Protein AF-A0A397T7M8-F1 (afdb_monomer_lite)

pLDDT: mean 72.47, std 16.18, range [34.0, 96.62]

Radius of gyration: 23.16 Å; chains: 1; bounding box: 57×61×66 Å

Organism: NCBI:txid658196

InterPro domains:
  IPR013126 Heat shock protein 70 family [PF00012] (7-164)
  IPR013126 Heat shock protein 70 family [PF00012] (165-233)
  IPR013126 Heat shock protein 70 family [PF00012] (234-315)
  IPR013126 Heat shock protein 70 family [PTHR19375] (7-165)
  IPR018181 Heat shock protein 70, conserved site [PS00297] (10-17)
  IPR029047 Heat shock protein 70kD, peptide-binding domain superfamily [G3DSA:2.60.34.10] (264-316)
  IPR029047 Heat shock pro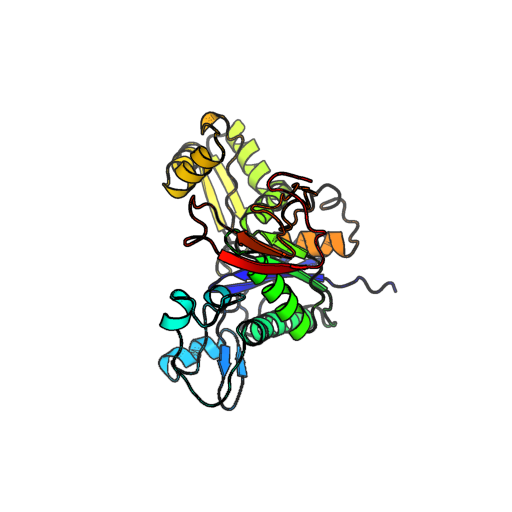tein 70kD, peptide-binding domain superfamily [SSF100920] (251-315)
  IPR043129 ATPase, nucleotide binding domain [SSF53067] (6-165)
  IPR043129 ATPase, nucleotide binding domain [SSF53067] (159-245)

Sequence (316 aa):
MIELNNAVGIDLGTTYSYVGIWQNDRVVIIVNDQGYRTTPEHTFTDKEILIGDAAKNQVAINPYNTVFEVHRFIGRSFNDQDVQSGMKGEEKDFTPEEILSMILTKMKETAEDFLGTPVKNAVITAPAYLNNSQYQAIKDAGLISGLNVLRIIIGSTAAVIAHGTQCERAEHTLSTSSQAFIEIDSLIEGIDFYTSLTRTKFEELSTIEPVEKVLQDAKVDKNQVDGIILVGAAAYDAAVQAAILSGDTSEKIQNILLLDVAALSLEKSEIVVIDFDGQSSVLIQVYEGENTQTSDDNLLGKFELTGISSAPEGVM

Structure (mmCIF, N/CA/C/O backbone):
data_AF-A0A397T7M8-F1
#
_entry.id   AF-A0A397T7M8-F1
#
loop_
_atom_site.group_PDB
_atom_site.id
_atom_site.type_symbol
_atom_site.label_atom_id
_atom_site.label_alt_id
_atom_site.label_comp_id
_atom_site.label_asym_id
_atom_site.label_entity_id
_atom_site.label_seq_id
_atom_site.pdbx_PDB_ins_code
_atom_site.Cartn_x
_atom_site.Cartn_y
_atom_site.Cartn_z
_atom_site.occupancy
_atom_site.B_iso_or_equiv
_atom_site.auth_seq_id
_atom_site.auth_comp_id
_atom_site.auth_asym_id
_atom_site.auth_atom_id
_atom_site.pdbx_PDB_model_num
ATOM 1 N N . MET A 1 1 ? -29.943 3.600 -5.563 1.00 34.00 1 MET A N 1
ATOM 2 C CA . MET A 1 1 ? -28.783 3.712 -4.661 1.00 34.00 1 MET A CA 1
ATOM 3 C C . MET A 1 1 ? -27.572 3.592 -5.550 1.00 34.00 1 MET A C 1
ATOM 5 O O . MET A 1 1 ? -27.433 2.563 -6.192 1.00 34.00 1 MET A O 1
ATOM 9 N N . ILE A 1 2 ? -26.828 4.679 -5.724 1.00 34.34 2 ILE A N 1
ATOM 10 C CA . ILE A 1 2 ? -25.545 4.625 -6.424 1.00 34.34 2 ILE A CA 1
ATOM 11 C C . ILE A 1 2 ? -24.641 3.839 -5.476 1.00 34.34 2 ILE A C 1
ATOM 13 O O . ILE A 1 2 ? -24.554 4.214 -4.308 1.00 34.34 2 ILE A O 1
ATOM 17 N N . GLU A 1 3 ? -24.083 2.714 -5.924 1.00 43.38 3 GLU A N 1
ATOM 18 C CA . GLU A 1 3 ? -22.942 2.102 -5.242 1.00 43.38 3 GLU A CA 1
ATOM 19 C C . GLU A 1 3 ? -21.879 3.199 -5.160 1.00 43.38 3 GLU A C 1
ATOM 21 O O . GLU A 1 3 ? -21.240 3.527 -6.158 1.00 43.38 3 GLU A O 1
ATOM 26 N N . LEU A 1 4 ? -21.766 3.857 -4.002 1.00 50.41 4 LEU A N 1
ATOM 27 C CA . LEU A 1 4 ? -20.567 4.613 -3.681 1.00 50.41 4 LEU A CA 1
ATOM 28 C C . LEU A 1 4 ? -19.456 3.580 -3.795 1.00 50.41 4 LEU A C 1
ATOM 30 O O . LEU A 1 4 ? -19.466 2.578 -3.084 1.00 50.41 4 LEU A O 1
ATOM 34 N N . ASN A 1 5 ? -18.604 3.752 -4.800 1.00 60.72 5 ASN A N 1
ATOM 35 C CA . ASN A 1 5 ? -17.463 2.892 -5.045 1.00 60.72 5 ASN A CA 1
ATOM 36 C C . ASN A 1 5 ? -16.580 2.961 -3.796 1.00 60.72 5 ASN A C 1
ATOM 38 O O . ASN A 1 5 ? -15.737 3.842 -3.704 1.00 60.72 5 ASN A O 1
ATOM 42 N N . ASN A 1 6 ? -16.807 2.084 -2.815 1.00 77.31 6 ASN A N 1
ATOM 43 C CA . ASN A 1 6 ? -16.064 2.094 -1.563 1.00 77.31 6 ASN A CA 1
ATOM 44 C C . ASN A 1 6 ? -14.592 1.854 -1.900 1.00 77.31 6 ASN A C 1
ATOM 46 O O . ASN A 1 6 ? -14.206 0.755 -2.316 1.00 77.31 6 ASN A O 1
ATOM 50 N N . ALA A 1 7 ? -13.802 2.917 -1.787 1.00 91.62 7 ALA A N 1
ATOM 51 C CA . ALA A 1 7 ? -12.366 2.862 -1.911 1.00 91.62 7 ALA A CA 1
ATOM 52 C C . ALA A 1 7 ? -11.729 3.128 -0.560 1.00 91.62 7 ALA A C 1
ATOM 54 O O . ALA A 1 7 ? -12.172 3.988 0.203 1.00 91.62 7 ALA A O 1
ATOM 55 N N . VAL A 1 8 ? -10.671 2.380 -0.291 1.00 95.31 8 VAL A N 1
ATOM 56 C CA . VAL A 1 8 ? -9.882 2.501 0.929 1.00 95.31 8 VAL A CA 1
ATOM 57 C C . VAL A 1 8 ? -8.501 3.043 0.602 1.00 95.31 8 VAL A C 1
ATOM 59 O O . VA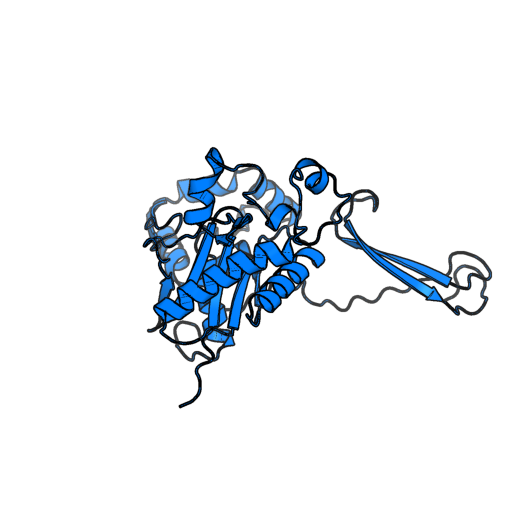L A 1 8 ? -7.980 2.843 -0.496 1.00 95.31 8 VAL A O 1
ATOM 62 N N . GLY A 1 9 ? -7.907 3.736 1.561 1.00 93.06 9 GLY A N 1
ATOM 63 C CA . GLY A 1 9 ? -6.487 4.036 1.558 1.00 93.06 9 GLY A CA 1
ATOM 64 C C . GLY A 1 9 ? -5.729 2.939 2.280 1.00 93.06 9 GLY A C 1
ATOM 65 O O . GLY A 1 9 ? -6.068 2.631 3.419 1.00 93.06 9 GLY A O 1
ATOM 66 N N . ILE A 1 10 ? -4.714 2.362 1.650 1.00 93.38 10 ILE A N 1
ATOM 67 C CA . ILE A 1 10 ? -3.839 1.368 2.272 1.00 93.38 10 ILE A CA 1
ATOM 68 C C . ILE A 1 10 ? -2.431 1.939 2.314 1.00 93.38 10 ILE A C 1
ATOM 70 O O . ILE A 1 10 ? -1.887 2.313 1.277 1.00 93.38 10 ILE A O 1
ATOM 74 N N . ASP A 1 11 ? -1.845 1.982 3.505 1.00 88.38 11 ASP A N 1
ATOM 75 C CA . ASP A 1 11 ? -0.421 2.239 3.661 1.00 88.38 11 ASP A CA 1
ATOM 76 C C . ASP A 1 11 ? 0.337 0.921 3.699 1.00 88.38 11 ASP A C 1
ATOM 78 O O . ASP A 1 11 ? 0.159 0.149 4.641 1.00 88.38 11 ASP A O 1
ATOM 82 N N . LEU A 1 12 ? 1.145 0.652 2.674 1.00 85.19 12 LEU A N 1
ATOM 83 C CA . LEU A 1 12 ? 2.025 -0.517 2.610 1.00 85.19 12 LEU A CA 1
ATOM 84 C C . LEU A 1 12 ? 3.414 -0.123 3.127 1.00 85.19 12 LEU A C 1
ATOM 86 O O . LEU A 1 12 ? 4.338 0.167 2.363 1.00 85.19 12 LEU A O 1
ATOM 90 N N . GLY A 1 13 ? 3.556 -0.074 4.450 1.00 75.69 13 GLY A N 1
ATOM 91 C CA . GLY A 1 13 ? 4.830 0.209 5.103 1.00 75.69 13 GLY A CA 1
ATOM 92 C C . GLY A 1 13 ? 5.664 -1.055 5.293 1.00 75.69 13 GLY A C 1
ATOM 93 O O . GLY A 1 13 ? 5.130 -2.088 5.644 1.00 75.69 13 GLY A O 1
ATOM 94 N N . THR A 1 14 ? 6.991 -0.969 5.190 1.00 71.00 14 THR A N 1
ATOM 95 C CA . THR A 1 14 ? 7.917 -2.126 5.232 1.00 71.00 14 THR A CA 1
ATOM 96 C C . THR A 1 14 ? 7.736 -3.087 6.425 1.00 71.00 14 THR A C 1
ATOM 98 O O . THR A 1 14 ? 8.096 -4.259 6.341 1.00 71.00 14 THR A O 1
ATOM 101 N N . THR A 1 15 ? 7.231 -2.590 7.559 1.00 73.25 15 THR A N 1
ATOM 102 C CA . THR A 1 15 ? 7.060 -3.376 8.797 1.00 73.25 15 THR A CA 1
ATOM 103 C C . THR A 1 15 ? 5.595 -3.561 9.179 1.00 73.25 15 THR A C 1
ATOM 105 O O . THR A 1 15 ? 5.218 -4.600 9.725 1.00 73.25 15 THR A O 1
ATOM 108 N N . TYR A 1 16 ? 4.773 -2.544 8.929 1.00 83.25 16 TYR A N 1
ATOM 109 C CA . TYR A 1 16 ? 3.365 -2.515 9.288 1.00 83.25 16 TYR A CA 1
ATOM 110 C C . TYR A 1 16 ? 2.581 -1.847 8.175 1.00 83.25 16 TYR A C 1
ATOM 112 O O . TYR A 1 16 ? 3.002 -0.815 7.651 1.00 83.25 16 TYR A O 1
ATOM 120 N N . SER A 1 17 ? 1.403 -2.391 7.914 1.00 88.00 17 SER A N 1
ATOM 121 C CA . SER A 1 17 ? 0.421 -1.786 7.035 1.00 88.00 17 SER A CA 1
ATOM 122 C C . SER A 1 17 ? -0.728 -1.183 7.839 1.00 88.00 17 SER A C 1
ATOM 124 O O . SER A 1 17 ? -1.051 -1.637 8.945 1.00 88.00 17 SER A O 1
ATOM 126 N N . TYR A 1 18 ? -1.363 -0.172 7.257 1.00 90.19 18 TYR A N 1
ATOM 127 C CA . TYR A 1 18 ? -2.557 0.478 7.790 1.00 90.19 18 TYR A CA 1
ATOM 128 C C . TYR A 1 18 ? -3.632 0.507 6.709 1.00 90.19 18 TYR A C 1
ATOM 130 O O . TYR A 1 18 ? -3.326 0.597 5.521 1.00 90.19 18 TYR A O 1
ATOM 138 N N . VAL A 1 19 ? -4.899 0.514 7.116 1.00 94.00 19 VAL A N 1
ATOM 139 C CA . VAL A 1 19 ? -6.018 0.754 6.204 1.00 94.00 19 VAL A CA 1
ATOM 140 C C . VAL A 1 19 ? -6.938 1.826 6.777 1.00 94.00 19 VAL A C 1
ATOM 142 O O . VAL A 1 19 ? -7.269 1.830 7.965 1.00 94.00 19 VAL A O 1
ATOM 145 N N . GLY A 1 20 ? -7.307 2.781 5.932 1.00 90.81 20 GLY A N 1
ATOM 146 C CA . GLY A 1 20 ? -8.138 3.921 6.277 1.00 90.81 20 GLY A CA 1
ATOM 147 C C . GLY A 1 20 ? -9.247 4.147 5.260 1.00 90.81 20 GLY A C 1
ATOM 148 O O . GLY A 1 20 ? -9.145 3.772 4.092 1.00 90.81 20 GLY A O 1
ATOM 149 N N . ILE A 1 21 ? -10.317 4.797 5.702 1.00 92.25 21 ILE A N 1
ATOM 150 C CA . ILE A 1 21 ? -11.425 5.207 4.842 1.00 92.25 21 ILE A CA 1
ATOM 151 C C . ILE A 1 21 ? -11.870 6.627 5.180 1.00 92.25 21 ILE A C 1
ATOM 153 O O . ILE A 1 21 ? -11.835 7.043 6.337 1.00 92.25 21 ILE A O 1
ATOM 157 N N . TRP A 1 22 ? -12.311 7.376 4.175 1.00 87.62 22 TRP A N 1
ATOM 158 C CA . TRP A 1 22 ? -13.035 8.623 4.382 1.00 87.62 22 TRP A CA 1
ATOM 159 C C . TRP A 1 22 ? -14.509 8.346 4.681 1.00 87.62 22 TRP A C 1
ATOM 161 O O . TRP A 1 22 ? -15.222 7.757 3.869 1.00 87.62 22 TRP A O 1
ATOM 171 N N . GLN A 1 23 ? -14.981 8.777 5.845 1.00 84.00 23 GLN A N 1
ATOM 172 C CA . GLN A 1 23 ? -16.377 8.638 6.235 1.00 84.00 23 GLN A CA 1
ATOM 173 C C . GLN A 1 23 ? -16.782 9.784 7.158 1.00 84.00 23 GLN A C 1
ATOM 175 O O . GLN A 1 23 ? -16.078 10.100 8.114 1.00 84.00 23 GLN A O 1
ATOM 180 N N . ASN A 1 24 ? -17.955 10.376 6.917 1.00 84.75 24 ASN A N 1
ATOM 181 C CA . ASN A 1 24 ? -18.483 11.487 7.720 1.00 84.75 24 ASN A CA 1
ATOM 182 C C . ASN A 1 24 ? -17.515 12.684 7.793 1.00 84.75 24 ASN A C 1
ATOM 184 O O . ASN A 1 24 ? -17.259 13.226 8.870 1.00 84.75 24 ASN A O 1
ATOM 188 N N . ASP A 1 25 ? -16.963 13.079 6.643 1.00 80.56 25 ASP A N 1
ATOM 189 C CA . ASP A 1 25 ? -16.038 14.209 6.500 1.00 80.56 25 ASP A CA 1
ATOM 190 C C . ASP A 1 25 ? -14.755 14.112 7.342 1.00 80.56 25 ASP A C 1
ATOM 192 O O . ASP A 1 25 ? -14.216 15.128 7.808 1.00 80.56 25 ASP A O 1
ATOM 196 N N . ARG A 1 26 ? -14.292 12.890 7.595 1.00 80.31 26 ARG A N 1
ATOM 197 C CA . ARG A 1 26 ? -13.040 12.598 8.293 1.00 80.31 26 ARG A CA 1
ATOM 198 C C . ARG A 1 26 ? -12.468 11.280 7.806 1.00 80.31 26 ARG A C 1
ATOM 200 O O . ARG A 1 26 ? -13.199 10.393 7.375 1.00 80.31 26 ARG A O 1
ATOM 207 N N . VAL A 1 27 ? -11.163 11.124 7.961 1.00 81.81 27 VAL A N 1
ATOM 208 C CA . VAL A 1 27 ? -10.542 9.808 7.852 1.00 81.81 27 VAL A CA 1
ATOM 209 C C . VAL A 1 27 ? -10.828 9.003 9.116 1.00 81.81 27 VAL A C 1
ATOM 211 O O . VAL A 1 27 ? -10.820 9.515 10.240 1.00 81.81 27 VAL A O 1
ATOM 214 N N . VAL A 1 28 ? -11.069 7.716 8.922 1.00 86.94 28 VAL A N 1
ATOM 215 C CA . VAL A 1 28 ? -11.124 6.699 9.959 1.00 86.94 28 VAL A CA 1
ATOM 216 C C . VAL A 1 28 ? -10.068 5.656 9.626 1.00 86.94 28 VAL A C 1
ATOM 218 O O . VAL A 1 28 ? -10.185 4.959 8.623 1.00 86.94 28 VAL A O 1
ATOM 221 N N . ILE A 1 29 ? -9.041 5.547 10.469 1.00 87.50 29 ILE A N 1
ATOM 222 C CA . ILE A 1 29 ? -8.122 4.406 10.437 1.00 87.50 29 ILE A CA 1
ATOM 223 C C . ILE A 1 29 ? -8.835 3.217 11.078 1.00 87.50 29 ILE A C 1
ATOM 225 O O . ILE A 1 29 ? -9.421 3.351 12.158 1.00 87.50 29 ILE A O 1
ATOM 229 N N . ILE A 1 30 ? -8.820 2.076 10.405 1.00 92.62 30 ILE A N 1
ATOM 230 C CA . ILE A 1 30 ? -9.582 0.893 10.799 1.00 92.62 30 ILE A CA 1
ATOM 231 C C . ILE A 1 30 ? -8.713 0.023 11.711 1.00 92.62 30 ILE A C 1
ATOM 233 O O . ILE A 1 30 ? -7.502 -0.077 11.523 1.00 92.62 30 ILE A O 1
ATOM 237 N N . VAL A 1 31 ? -9.324 -0.567 12.739 1.00 91.19 31 VAL A N 1
ATOM 238 C CA . VAL A 1 31 ? -8.656 -1.546 13.606 1.00 91.19 31 VAL A CA 1
ATOM 239 C C . VAL A 1 31 ? -8.801 -2.945 13.014 1.00 91.19 31 VAL A C 1
ATOM 241 O O . VAL A 1 31 ? -9.866 -3.291 12.508 1.00 91.19 31 VAL A O 1
ATOM 244 N N . ASN A 1 32 ? -7.744 -3.744 13.084 1.00 90.75 32 ASN A N 1
ATOM 245 C CA . ASN A 1 32 ? -7.754 -5.144 12.693 1.00 90.75 32 ASN A CA 1
ATOM 246 C C . ASN A 1 32 ? -8.524 -6.009 13.710 1.00 90.75 32 ASN A C 1
ATOM 248 O O . ASN A 1 32 ? -9.010 -5.532 14.739 1.00 90.75 32 ASN A O 1
ATOM 252 N N . ASP A 1 33 ? -8.604 -7.308 13.438 1.00 92.31 33 ASP A N 1
ATOM 253 C CA . ASP A 1 33 ? -9.295 -8.304 14.265 1.00 92.31 33 ASP A CA 1
ATOM 254 C C . ASP A 1 33 ? -8.696 -8.485 15.672 1.00 92.31 33 ASP A C 1
ATOM 256 O O . ASP A 1 33 ? -9.352 -9.039 16.554 1.00 92.31 33 ASP A O 1
ATOM 260 N N . GLN A 1 34 ? -7.479 -7.989 15.903 1.00 90.62 34 GLN A N 1
ATOM 261 C CA . GLN A 1 34 ? -6.822 -7.957 17.214 1.00 90.62 34 GLN A CA 1
ATOM 262 C C . GLN A 1 34 ? -7.026 -6.619 17.949 1.00 90.62 34 GLN A C 1
ATOM 264 O O . GLN A 1 34 ? -6.583 -6.456 19.086 1.00 90.62 34 GLN A O 1
ATOM 269 N N . GLY A 1 35 ? -7.718 -5.659 17.327 1.00 88.88 35 GLY A N 1
ATOM 270 C CA . GLY A 1 35 ? -7.967 -4.327 17.875 1.00 88.88 35 GLY A CA 1
ATOM 271 C C . GLY A 1 35 ? -6.831 -3.326 17.643 1.00 88.88 35 GLY A C 1
ATOM 272 O O . GLY A 1 35 ? -6.871 -2.231 18.207 1.00 88.88 35 GLY A O 1
ATOM 273 N N . TYR A 1 36 ? -5.837 -3.660 16.818 1.00 85.56 36 TYR A N 1
ATOM 274 C CA . TYR A 1 36 ? -4.727 -2.771 16.478 1.00 85.56 36 TYR A CA 1
ATOM 275 C C . TYR A 1 36 ? -5.004 -2.001 15.191 1.00 85.56 36 TYR A C 1
ATOM 277 O O . TYR A 1 36 ? -5.576 -2.526 14.247 1.00 85.56 36 TYR A O 1
ATOM 285 N N . ARG A 1 37 ? -4.566 -0.742 15.119 1.00 83.69 37 ARG A N 1
ATOM 286 C CA . ARG A 1 37 ? -4.656 0.069 13.887 1.00 83.69 37 ARG A CA 1
ATOM 287 C C . ARG A 1 37 ? -3.610 -0.303 12.837 1.00 83.69 37 ARG A C 1
ATOM 289 O O . ARG A 1 37 ? -3.706 0.126 11.693 1.00 83.69 37 ARG A O 1
ATOM 296 N N . THR A 1 38 ? -2.605 -1.060 13.252 1.00 84.31 38 THR A N 1
ATOM 297 C CA . THR A 1 38 ? -1.540 -1.596 12.415 1.00 84.31 38 THR A CA 1
ATOM 298 C C . THR A 1 38 ? -1.725 -3.085 12.236 1.00 84.31 38 THR A C 1
ATOM 300 O O . THR A 1 38 ? -2.187 -3.778 13.138 1.00 84.31 38 THR A O 1
ATOM 303 N N . THR A 1 39 ? -1.290 -3.595 11.092 1.00 88.44 39 THR A N 1
ATOM 304 C CA . THR A 1 39 ? -1.106 -5.031 10.887 1.00 88.44 39 THR A CA 1
ATOM 305 C C . THR A 1 39 ? 0.335 -5.286 10.465 1.00 88.44 39 THR A C 1
ATOM 307 O O . THR A 1 39 ? 0.795 -4.658 9.514 1.00 88.44 39 THR A O 1
ATOM 310 N N . PRO A 1 40 ? 1.082 -6.161 11.160 1.00 86.75 40 PRO A N 1
ATOM 311 C CA . PRO A 1 40 ? 2.448 -6.494 10.770 1.00 86.75 40 PRO A CA 1
ATOM 312 C C . PRO A 1 40 ? 2.533 -7.065 9.349 1.00 86.75 40 PRO A C 1
ATOM 314 O O . PRO A 1 40 ? 1.720 -7.905 8.972 1.00 86.75 40 PRO A O 1
ATOM 317 N N . GLU A 1 41 ? 3.575 -6.721 8.595 1.00 83.38 41 GLU A N 1
ATOM 318 C CA . GLU A 1 41 ? 3.839 -7.325 7.278 1.00 83.38 41 GLU A CA 1
ATOM 319 C C . GLU A 1 41 ? 4.531 -8.684 7.415 1.00 83.38 41 GLU A C 1
ATOM 321 O O . GLU A 1 41 ? 5.663 -8.887 6.985 1.00 83.38 41 GLU A O 1
ATOM 326 N N . HIS A 1 42 ? 3.867 -9.605 8.110 1.00 83.00 42 HIS A N 1
ATOM 327 C CA . HIS A 1 42 ? 4.334 -10.972 8.302 1.00 83.00 42 HIS A CA 1
ATOM 328 C C . HIS A 1 42 ? 3.338 -11.922 7.659 1.00 83.00 42 HIS A C 1
ATOM 330 O O . HIS A 1 42 ? 2.130 -11.820 7.887 1.00 83.00 42 HIS A O 1
ATOM 336 N N . THR A 1 43 ? 3.857 -12.873 6.898 1.00 76.44 43 THR A N 1
ATOM 337 C CA . THR A 1 43 ? 3.093 -13.997 6.368 1.00 76.44 43 THR A CA 1
ATOM 338 C C . THR A 1 43 ? 3.761 -15.282 6.806 1.00 76.44 43 THR A C 1
ATOM 340 O O . THR A 1 43 ? 4.982 -15.402 6.815 1.00 76.44 43 THR A O 1
ATOM 343 N N . PHE A 1 44 ? 2.960 -16.241 7.224 1.00 73.25 44 PHE A N 1
ATOM 344 C CA . PHE A 1 44 ? 3.413 -17.561 7.604 1.00 73.25 44 PHE A CA 1
ATOM 345 C C . PHE A 1 44 ? 2.805 -18.555 6.634 1.00 73.25 44 PHE A C 1
ATOM 347 O O . PHE A 1 44 ? 1.589 -18.541 6.451 1.00 73.25 44 PHE A O 1
ATOM 354 N N . THR A 1 45 ? 3.626 -19.406 6.026 1.00 63.91 45 THR A N 1
ATOM 355 C CA . THR A 1 45 ? 3.158 -20.381 5.036 1.00 63.91 45 THR A CA 1
ATOM 356 C C . THR A 1 45 ? 3.604 -21.786 5.429 1.00 63.91 45 THR A C 1
ATOM 358 O O . THR A 1 45 ? 4.739 -22.186 5.211 1.00 63.91 45 THR A O 1
ATOM 361 N N . ASP A 1 46 ? 2.702 -22.538 6.054 1.00 68.44 46 ASP A N 1
ATOM 362 C CA . ASP A 1 46 ? 2.838 -23.986 6.263 1.00 68.44 46 ASP A CA 1
ATOM 363 C C . ASP A 1 46 ? 1.489 -24.630 5.877 1.00 68.44 46 ASP A C 1
ATOM 365 O O . ASP A 1 46 ? 0.937 -24.340 4.813 1.00 68.44 46 ASP A O 1
ATOM 369 N N . LYS A 1 47 ? 0.894 -25.456 6.744 1.00 66.75 47 LYS A N 1
ATOM 370 C CA . LYS A 1 47 ? -0.452 -26.031 6.563 1.00 66.75 47 LYS A CA 1
ATOM 371 C C . LYS A 1 47 ? -1.565 -24.985 6.482 1.00 66.75 47 LYS A C 1
ATOM 373 O O . LYS A 1 47 ? -2.617 -25.273 5.916 1.00 66.75 47 LYS A O 1
ATOM 378 N N . GLU A 1 48 ? -1.341 -23.810 7.058 1.00 74.12 48 GLU A N 1
ATOM 379 C CA . GLU A 1 48 ? -2.243 -22.663 7.025 1.00 74.12 48 GLU A CA 1
ATOM 380 C C . GLU A 1 48 ? -1.457 -21.390 6.700 1.00 74.12 48 GLU A C 1
ATOM 382 O O . GLU A 1 48 ? -0.284 -21.269 7.063 1.00 74.12 48 GLU A O 1
ATOM 387 N N . ILE A 1 49 ? -2.107 -20.460 5.995 1.00 79.94 49 ILE A N 1
ATOM 388 C CA . ILE A 1 49 ? -1.556 -19.131 5.736 1.00 79.94 49 ILE A CA 1
ATOM 389 C C . ILE A 1 49 ? -1.971 -18.240 6.904 1.00 79.94 49 ILE A C 1
ATOM 391 O O . ILE A 1 49 ? -3.161 -17.973 7.073 1.00 79.94 49 ILE A O 1
ATOM 395 N N . LEU A 1 50 ? -1.008 -17.789 7.711 1.00 86.19 50 LEU A N 1
ATOM 396 C CA . LEU A 1 50 ? -1.254 -16.754 8.721 1.00 86.19 50 LEU A CA 1
ATOM 397 C C . LEU A 1 50 ? -0.705 -15.428 8.230 1.00 86.19 50 LEU A C 1
ATOM 399 O O . LEU A 1 50 ? 0.307 -15.381 7.536 1.00 86.19 50 LEU A O 1
ATOM 403 N N . ILE A 1 51 ? -1.370 -14.346 8.615 1.00 89.38 51 ILE A N 1
ATOM 404 C CA . ILE A 1 51 ? -1.045 -12.996 8.164 1.00 89.38 51 ILE A CA 1
ATOM 405 C C . ILE A 1 51 ? -1.110 -12.061 9.371 1.00 89.38 51 ILE A C 1
ATOM 407 O O . ILE A 1 51 ? -1.969 -12.228 10.241 1.00 89.38 51 ILE A O 1
ATOM 411 N N . GLY A 1 52 ? -0.211 -11.083 9.447 1.00 89.00 52 GLY A N 1
ATOM 412 C CA . GLY A 1 52 ? -0.253 -10.070 10.497 1.00 89.00 52 GLY A CA 1
ATOM 413 C C . GLY A 1 52 ? 0.234 -10.578 11.846 1.00 89.00 52 GLY A C 1
ATOM 414 O O . GLY A 1 52 ? 1.230 -11.298 11.945 1.00 89.00 52 GLY A O 1
ATOM 415 N N . ASP A 1 53 ? -0.478 -10.199 12.906 1.00 89.06 53 ASP A N 1
ATOM 416 C CA . ASP A 1 53 ? -0.129 -10.540 14.287 1.00 89.06 53 ASP A CA 1
ATOM 417 C C . ASP A 1 53 ? -0.025 -12.053 14.507 1.00 89.06 53 ASP A C 1
ATOM 419 O O . ASP A 1 53 ? 0.894 -12.526 15.177 1.00 89.06 53 ASP A O 1
ATOM 423 N N . ALA A 1 54 ? -0.913 -12.829 13.878 1.00 88.56 54 ALA A N 1
ATOM 424 C CA . ALA A 1 54 ? -0.889 -14.285 13.954 1.00 88.56 54 ALA A CA 1
ATOM 425 C C . ALA A 1 54 ? 0.422 -14.874 13.402 1.00 88.56 54 ALA A C 1
ATOM 427 O O . ALA A 1 54 ? 1.005 -15.751 14.037 1.00 88.56 54 ALA A O 1
ATOM 428 N N . ALA A 1 55 ? 0.919 -14.361 12.271 1.00 86.81 55 ALA A N 1
ATOM 429 C CA . ALA A 1 55 ? 2.199 -14.781 11.696 1.00 86.81 55 ALA A CA 1
ATOM 430 C C . ALA A 1 55 ? 3.388 -14.295 12.538 1.00 86.81 55 ALA A C 1
ATOM 432 O O . ALA A 1 55 ? 4.282 -15.075 12.867 1.00 86.81 55 ALA A O 1
ATOM 433 N N . LYS A 1 56 ? 3.373 -13.025 12.962 1.00 85.62 56 LYS A N 1
ATOM 434 C CA . LYS A 1 56 ? 4.431 -12.427 13.793 1.00 85.62 56 LYS A CA 1
ATOM 435 C C . LYS A 1 56 ? 4.645 -13.194 15.102 1.00 85.62 56 LYS A C 1
ATOM 437 O O . LYS A 1 56 ? 5.784 -13.416 15.512 1.00 85.62 56 LYS A O 1
ATOM 442 N N . ASN A 1 57 ? 3.567 -13.659 15.732 1.00 86.81 57 ASN A N 1
ATOM 443 C CA . ASN A 1 57 ? 3.630 -14.429 16.976 1.00 86.81 57 ASN A CA 1
ATOM 444 C C . ASN A 1 57 ? 4.278 -15.818 16.812 1.00 86.81 57 ASN A C 1
ATOM 446 O O . ASN A 1 57 ? 4.710 -16.406 17.804 1.00 86.81 57 ASN A O 1
ATOM 450 N N . GLN A 1 58 ? 4.384 -16.335 15.583 1.00 83.56 58 GLN A N 1
ATOM 451 C CA . GLN A 1 58 ? 4.983 -17.642 15.292 1.00 83.56 58 GLN A CA 1
ATOM 452 C C . GLN A 1 58 ? 6.459 -17.564 14.877 1.00 83.56 58 GLN A C 1
ATOM 454 O O . GLN A 1 58 ? 7.117 -18.603 14.841 1.00 83.56 58 GLN A O 1
ATOM 459 N N . VAL A 1 59 ? 7.020 -16.370 14.630 1.00 81.06 59 VAL A N 1
ATOM 460 C CA . VAL A 1 59 ? 8.393 -16.184 14.103 1.00 81.06 59 VAL A CA 1
ATOM 461 C C . VAL A 1 59 ? 9.441 -16.953 14.912 1.00 81.06 59 VAL A C 1
ATOM 463 O O . VAL A 1 59 ? 10.308 -17.612 14.344 1.00 81.06 59 VAL A O 1
ATOM 466 N N . ALA A 1 60 ? 9.359 -16.911 16.246 1.00 79.88 60 ALA A N 1
ATOM 467 C CA . ALA A 1 60 ? 10.322 -17.589 17.118 1.00 79.88 60 ALA A CA 1
ATOM 468 C C . ALA A 1 60 ? 10.227 -19.126 17.056 1.00 79.88 60 ALA A C 1
ATOM 470 O O . ALA A 1 60 ? 11.184 -19.818 17.398 1.00 79.88 60 ALA A O 1
ATOM 471 N N . ILE A 1 61 ? 9.071 -19.652 16.649 1.00 82.81 61 ILE A N 1
ATOM 472 C CA . ILE A 1 61 ? 8.770 -21.086 16.589 1.00 82.81 61 ILE A CA 1
ATOM 473 C C . ILE A 1 61 ? 9.038 -21.625 15.180 1.00 82.81 61 ILE A C 1
ATOM 475 O O . ILE A 1 61 ? 9.539 -22.740 15.041 1.00 82.81 61 ILE A O 1
ATOM 479 N N . ASN A 1 62 ? 8.744 -20.842 14.139 1.00 78.81 62 ASN A N 1
ATOM 480 C CA . ASN A 1 62 ? 8.915 -21.244 12.748 1.00 78.81 62 ASN A CA 1
ATOM 481 C C . ASN A 1 62 ? 9.514 -20.114 11.881 1.00 78.81 62 ASN A C 1
ATOM 483 O O . ASN A 1 62 ? 8.832 -19.536 11.030 1.00 78.81 62 ASN A O 1
ATOM 487 N N . PRO A 1 63 ? 10.805 -19.794 12.083 1.00 78.31 63 PRO A N 1
ATOM 488 C CA . PRO A 1 63 ? 11.451 -18.658 11.426 1.00 78.31 63 PRO A CA 1
ATOM 489 C C . PRO A 1 63 ? 11.643 -18.852 9.918 1.00 78.31 63 PRO A C 1
ATOM 491 O O . PRO A 1 63 ? 11.685 -17.873 9.188 1.00 78.31 63 PRO A O 1
ATOM 494 N N . TYR A 1 64 ? 11.751 -20.096 9.440 1.00 79.25 64 TYR A N 1
ATOM 495 C CA . TYR A 1 64 ? 12.026 -20.388 8.026 1.00 79.25 64 TYR A CA 1
ATOM 496 C C . TYR A 1 64 ? 10.797 -20.273 7.123 1.00 79.25 64 TYR A C 1
ATOM 498 O O . TYR A 1 64 ? 10.943 -20.051 5.929 1.00 79.25 64 TYR A O 1
ATOM 506 N N . ASN A 1 65 ? 9.599 -20.409 7.693 1.00 77.31 65 ASN A N 1
ATOM 507 C CA . ASN A 1 65 ? 8.339 -20.314 6.956 1.00 77.31 65 ASN A CA 1
ATOM 508 C C . ASN A 1 65 ? 7.587 -19.008 7.246 1.00 77.31 65 ASN A C 1
ATOM 510 O O . ASN A 1 65 ? 6.429 -18.869 6.849 1.00 77.31 65 ASN A O 1
ATOM 514 N N . THR A 1 66 ? 8.221 -18.072 7.963 1.00 80.38 66 THR A N 1
ATOM 515 C CA . THR A 1 66 ? 7.670 -16.739 8.217 1.00 80.38 66 THR A CA 1
ATOM 516 C C . THR A 1 66 ? 8.405 -15.711 7.367 1.00 80.38 66 THR A C 1
ATOM 518 O O . THR A 1 66 ? 9.588 -15.459 7.583 1.00 80.38 66 THR A O 1
ATOM 521 N N . VAL A 1 67 ? 7.699 -15.107 6.417 1.00 81.38 67 VAL A N 1
ATOM 522 C CA . VAL A 1 67 ? 8.220 -14.100 5.492 1.00 81.38 67 VAL A CA 1
ATOM 523 C C . VAL A 1 67 ? 7.797 -12.706 5.951 1.00 81.38 67 VAL A C 1
ATOM 525 O O . VAL A 1 67 ? 6.649 -12.494 6.346 1.00 81.38 67 VAL A O 1
ATOM 528 N N . PHE A 1 68 ? 8.726 -11.755 5.891 1.00 79.75 68 PHE A N 1
ATOM 529 C CA . PHE A 1 68 ? 8.532 -10.339 6.211 1.00 79.75 68 PHE A CA 1
ATOM 530 C C . PHE A 1 68 ? 9.427 -9.466 5.313 1.00 79.75 68 PHE A C 1
ATOM 532 O O . PHE A 1 68 ? 10.289 -9.994 4.610 1.00 79.75 68 PHE A O 1
ATOM 539 N N . GLU A 1 69 ? 9.220 -8.142 5.314 1.00 73.62 69 GLU A N 1
ATOM 540 C CA . GLU A 1 69 ? 9.961 -7.174 4.475 1.00 73.62 69 GLU A CA 1
ATOM 541 C C . GLU A 1 69 ? 9.886 -7.479 2.959 1.00 73.62 69 GLU A C 1
ATOM 543 O O . GLU A 1 69 ? 10.841 -7.257 2.211 1.00 73.62 69 GLU A O 1
ATOM 548 N N . VAL A 1 70 ? 8.731 -7.962 2.484 1.00 76.12 70 VAL A N 1
ATOM 549 C CA . VAL A 1 70 ? 8.514 -8.399 1.087 1.00 76.12 70 VAL A CA 1
ATOM 550 C C . VAL A 1 70 ? 8.824 -7.294 0.070 1.00 76.12 70 VAL A C 1
ATOM 552 O O . VAL A 1 70 ? 9.326 -7.576 -1.019 1.00 76.12 70 VAL A O 1
ATOM 555 N N . HIS A 1 71 ? 8.633 -6.025 0.445 1.00 73.50 71 HIS A N 1
ATOM 556 C CA . HIS A 1 71 ? 8.939 -4.854 -0.392 1.00 73.50 71 HIS A CA 1
ATOM 557 C C . HIS A 1 71 ? 10.411 -4.782 -0.802 1.00 73.50 71 HIS A C 1
ATOM 559 O O . HIS A 1 71 ? 10.737 -4.150 -1.804 1.00 73.50 71 HIS A O 1
ATOM 565 N N . ARG A 1 72 ? 11.317 -5.442 -0.067 1.00 70.75 72 ARG A N 1
ATOM 566 C CA . ARG A 1 72 ? 12.728 -5.542 -0.464 1.00 70.75 72 ARG A CA 1
ATOM 567 C C . ARG A 1 72 ? 12.948 -6.448 -1.664 1.00 70.75 72 ARG A C 1
ATOM 569 O O . ARG A 1 72 ? 13.955 -6.275 -2.337 1.00 70.75 72 ARG A O 1
ATOM 576 N N . PHE A 1 73 ? 12.039 -7.378 -1.933 1.00 73.56 73 PHE A N 1
ATOM 577 C CA . PHE A 1 73 ? 12.190 -8.410 -2.959 1.00 73.56 73 PHE A CA 1
ATOM 578 C C . PHE A 1 73 ? 11.278 -8.186 -4.167 1.00 73.56 73 PHE A C 1
ATOM 580 O O . PHE A 1 73 ? 11.540 -8.729 -5.238 1.00 73.56 73 PHE A O 1
ATOM 587 N N . ILE A 1 74 ? 10.221 -7.386 -4.012 1.00 76.19 74 ILE A N 1
ATOM 588 C CA . ILE A 1 74 ? 9.248 -7.140 -5.075 1.00 76.19 74 ILE A CA 1
ATOM 589 C C . ILE A 1 74 ? 9.901 -6.516 -6.311 1.00 76.19 74 ILE A C 1
ATOM 591 O O . ILE A 1 74 ? 10.809 -5.695 -6.171 1.00 76.19 74 ILE A O 1
ATOM 595 N N . GLY A 1 75 ? 9.472 -6.929 -7.512 1.00 65.25 75 GLY A N 1
ATOM 596 C CA . GLY A 1 75 ? 9.935 -6.389 -8.798 1.00 65.25 75 GLY A CA 1
ATOM 597 C C . GLY A 1 75 ? 11.432 -6.558 -9.105 1.00 65.25 75 GLY A C 1
ATOM 598 O O . GLY A 1 75 ? 11.898 -6.017 -10.113 1.00 65.25 75 GLY A O 1
ATOM 599 N N . ARG A 1 76 ? 12.190 -7.274 -8.260 1.00 71.06 76 ARG A N 1
ATOM 600 C CA . ARG A 1 76 ? 13.627 -7.532 -8.427 1.00 71.06 76 ARG A CA 1
ATOM 601 C C . ARG A 1 76 ? 13.883 -8.869 -9.113 1.00 71.06 76 ARG A C 1
ATOM 603 O O . ARG A 1 76 ? 13.117 -9.822 -8.998 1.00 71.06 76 ARG A O 1
ATOM 610 N N . SER A 1 77 ? 15.010 -8.948 -9.815 1.00 63.88 77 SER A N 1
ATOM 611 C CA . SER A 1 77 ? 15.490 -10.203 -10.397 1.00 63.88 77 SER A CA 1
ATOM 612 C C . SER A 1 77 ? 15.976 -11.151 -9.304 1.00 63.88 77 SER A C 1
ATOM 614 O O . SER A 1 77 ? 16.613 -10.714 -8.351 1.00 63.88 77 SER A O 1
ATOM 616 N N . PHE A 1 78 ? 15.777 -12.461 -9.487 1.00 59.78 78 PHE A N 1
ATOM 617 C CA . PHE A 1 78 ? 16.319 -13.478 -8.579 1.00 59.78 78 PHE A CA 1
ATOM 618 C C . PHE A 1 78 ? 17.830 -13.310 -8.352 1.00 59.78 78 PHE A C 1
ATOM 620 O O . PHE A 1 78 ? 18.309 -13.537 -7.251 1.00 59.78 78 PHE A O 1
ATOM 627 N N . ASN A 1 79 ? 18.580 -12.868 -9.366 1.00 56.69 79 ASN A N 1
ATOM 628 C CA . ASN A 1 79 ? 20.034 -12.691 -9.283 1.00 56.69 79 ASN A CA 1
ATOM 629 C C . ASN A 1 79 ? 20.479 -11.389 -8.585 1.00 56.69 79 ASN A C 1
ATOM 631 O O . ASN A 1 79 ? 21.681 -11.138 -8.511 1.00 56.69 79 ASN A O 1
ATOM 635 N N . ASP A 1 80 ? 19.551 -10.553 -8.114 1.00 60.88 80 ASP A N 1
ATOM 636 C CA . ASP A 1 80 ? 19.872 -9.358 -7.332 1.00 60.88 80 ASP A CA 1
ATOM 637 C C . ASP A 1 80 ? 20.538 -9.763 -6.002 1.00 60.88 80 ASP A C 1
ATOM 639 O O . ASP A 1 80 ? 20.102 -10.692 -5.315 1.00 60.88 80 ASP A O 1
ATOM 643 N N . GLN A 1 81 ? 21.628 -9.081 -5.650 1.00 56.69 81 GLN A N 1
ATOM 644 C CA . GLN A 1 81 ? 22.441 -9.388 -4.477 1.00 56.69 81 GLN A CA 1
ATOM 645 C C . GLN A 1 81 ? 21.647 -9.268 -3.164 1.00 56.69 81 GLN A C 1
ATOM 647 O O . GLN A 1 81 ? 21.878 -10.061 -2.245 1.00 56.69 81 GLN A O 1
ATOM 652 N N . ASP A 1 82 ? 20.680 -8.348 -3.094 1.00 55.78 82 ASP A N 1
ATOM 653 C CA . ASP A 1 82 ? 19.799 -8.200 -1.931 1.00 55.78 82 ASP A CA 1
ATOM 654 C C . ASP A 1 82 ? 18.843 -9.403 -1.810 1.00 55.78 82 ASP A C 1
ATOM 656 O O . ASP A 1 82 ? 18.624 -9.911 -0.707 1.00 55.78 82 ASP A O 1
ATOM 660 N N . VAL A 1 83 ? 18.349 -9.929 -2.941 1.00 56.88 83 VAL A N 1
ATOM 661 C CA . VAL A 1 83 ? 17.447 -11.097 -3.004 1.00 56.88 83 VAL A CA 1
ATOM 662 C C . VAL A 1 83 ? 18.175 -12.381 -2.599 1.00 56.88 83 VAL A C 1
ATOM 664 O O . VAL A 1 83 ? 17.675 -13.156 -1.780 1.00 56.88 83 VAL A O 1
ATOM 667 N N . GLN A 1 84 ? 19.400 -12.580 -3.095 1.00 47.09 84 GLN A N 1
ATOM 668 C CA . GLN A 1 84 ? 20.223 -13.762 -2.802 1.00 47.09 84 GLN A CA 1
ATOM 669 C C . GLN A 1 84 ? 20.561 -13.922 -1.309 1.00 47.09 84 GLN A C 1
ATOM 671 O O . GLN A 1 84 ? 20.802 -15.036 -0.841 1.00 47.09 84 GLN A O 1
ATOM 676 N N . SER A 1 85 ? 20.566 -12.829 -0.542 1.00 52.44 85 SER A N 1
ATOM 677 C CA . SER A 1 85 ? 20.870 -12.855 0.893 1.00 52.44 85 SER A CA 1
ATOM 678 C C . SER A 1 85 ? 19.716 -13.367 1.777 1.00 52.44 85 SER A C 1
ATOM 680 O O . SER A 1 85 ? 19.963 -13.764 2.918 1.00 52.44 85 SER A O 1
ATOM 682 N N . GLY A 1 86 ? 18.479 -13.393 1.257 1.00 49.31 86 GLY A N 1
ATOM 683 C CA . GLY A 1 86 ? 17.251 -13.585 2.042 1.00 49.31 86 GLY A CA 1
ATOM 684 C C . GLY A 1 86 ? 16.546 -14.945 1.928 1.00 49.31 86 GLY A C 1
ATOM 685 O O . GLY A 1 86 ? 15.613 -15.192 2.687 1.00 49.31 86 GLY A O 1
ATOM 686 N N . MET A 1 87 ? 16.951 -15.849 1.027 1.00 49.69 87 MET A N 1
ATOM 687 C CA . MET A 1 87 ? 16.156 -17.053 0.717 1.00 49.69 87 MET A CA 1
ATOM 688 C C . MET A 1 87 ? 16.707 -18.344 1.349 1.00 49.69 87 MET A C 1
ATOM 690 O O . MET A 1 87 ? 17.760 -18.842 0.947 1.00 49.69 87 MET A O 1
ATOM 694 N N . LYS A 1 88 ? 15.962 -18.936 2.300 1.00 44.47 88 LYS A N 1
ATOM 695 C CA . LYS A 1 88 ? 16.092 -20.349 2.729 1.00 44.47 88 LYS A CA 1
ATOM 696 C C . LYS A 1 88 ? 14.737 -20.936 3.178 1.00 44.47 88 LYS A C 1
ATOM 698 O O . LYS A 1 88 ? 14.300 -20.621 4.279 1.00 44.47 88 LYS A O 1
ATOM 703 N N . GLY A 1 89 ? 14.148 -21.846 2.393 1.00 43.25 89 GLY A N 1
ATOM 704 C CA . GLY A 1 89 ? 12.966 -22.657 2.759 1.00 43.25 89 GLY A CA 1
ATOM 705 C C . GLY A 1 89 ? 12.354 -23.398 1.553 1.00 43.25 89 GLY A C 1
ATOM 706 O O . GLY A 1 89 ? 12.489 -22.903 0.443 1.00 43.25 89 GLY A O 1
ATOM 707 N N . GLU A 1 90 ? 11.757 -24.586 1.754 1.00 48.78 90 GLU A N 1
ATOM 708 C CA . GLU A 1 90 ? 11.283 -25.536 0.713 1.00 48.78 90 GLU A CA 1
ATOM 709 C C . GLU A 1 90 ? 9.738 -25.673 0.583 1.00 48.78 90 GLU A C 1
ATOM 711 O O . GLU A 1 90 ? 8.980 -25.320 1.480 1.00 48.78 90 GLU A O 1
ATOM 716 N N . GLU A 1 91 ? 9.351 -26.329 -0.528 1.00 49.69 91 GLU A N 1
ATOM 717 C CA . GLU A 1 91 ? 8.103 -26.995 -0.982 1.00 49.69 91 GLU A CA 1
ATOM 718 C C . GLU A 1 91 ? 6.998 -26.175 -1.678 1.00 49.69 91 GLU A C 1
ATOM 720 O O . GLU A 1 91 ? 6.335 -26.719 -2.567 1.00 49.69 91 GLU A O 1
ATOM 725 N N . LYS A 1 92 ? 6.843 -24.873 -1.405 1.00 59.34 92 LYS A N 1
ATOM 726 C CA . LYS A 1 92 ? 6.001 -23.976 -2.223 1.00 59.34 92 LYS A CA 1
ATOM 727 C C . LYS A 1 92 ? 6.714 -22.669 -2.527 1.00 59.34 92 LYS A C 1
ATOM 729 O O . LYS A 1 92 ? 6.998 -21.889 -1.623 1.00 59.34 92 LYS A O 1
ATOM 734 N N . ASP A 1 93 ? 6.917 -22.422 -3.812 1.00 70.25 93 ASP A N 1
ATOM 735 C CA . ASP A 1 93 ? 7.442 -21.155 -4.295 1.00 70.25 93 ASP A CA 1
ATOM 736 C C . ASP A 1 93 ? 6.287 -20.156 -4.408 1.00 70.25 93 ASP A C 1
ATOM 738 O O . ASP A 1 93 ? 5.318 -20.408 -5.126 1.00 70.25 93 ASP A O 1
ATOM 742 N N . PHE A 1 94 ? 6.393 -19.040 -3.687 1.00 73.94 94 PHE A N 1
ATOM 743 C CA . PHE A 1 94 ? 5.541 -17.868 -3.870 1.00 73.94 94 PHE A CA 1
ATOM 744 C C . PHE A 1 94 ? 6.359 -16.753 -4.504 1.00 73.94 94 PHE A C 1
ATOM 746 O O . PHE A 1 94 ? 7.522 -16.544 -4.140 1.00 73.94 94 PHE A O 1
ATOM 753 N N . THR A 1 95 ? 5.752 -16.000 -5.414 1.00 82.50 95 THR A N 1
ATOM 754 C CA . THR A 1 95 ? 6.366 -14.753 -5.871 1.00 82.50 95 THR A CA 1
ATOM 755 C C . THR A 1 95 ? 6.211 -13.666 -4.798 1.00 82.50 95 THR A C 1
ATOM 757 O O . THR A 1 95 ? 5.273 -13.714 -3.993 1.00 82.50 95 THR A O 1
ATOM 760 N N . PRO A 1 96 ? 7.097 -12.654 -4.752 1.00 83.88 96 PRO A N 1
ATOM 761 C CA . PRO A 1 96 ? 6.923 -11.515 -3.850 1.00 83.88 96 PRO A CA 1
ATOM 762 C C . PRO A 1 96 ? 5.546 -10.844 -3.9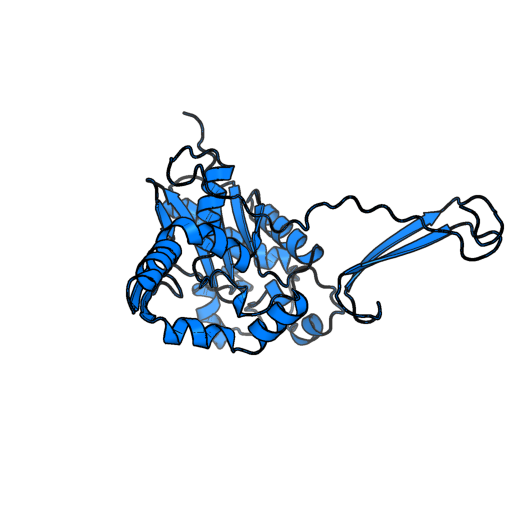79 1.00 83.88 96 PRO A C 1
ATOM 764 O O . PRO A 1 96 ? 4.965 -10.428 -2.979 1.00 83.88 96 PRO A O 1
ATOM 767 N N . GLU A 1 97 ? 4.992 -10.780 -5.191 1.00 86.12 97 GLU A N 1
ATOM 768 C CA . GLU A 1 97 ? 3.663 -10.231 -5.473 1.00 86.12 97 GLU A CA 1
ATOM 769 C C . GLU A 1 97 ? 2.553 -11.067 -4.832 1.00 86.12 97 GLU A C 1
ATOM 771 O O . GLU A 1 97 ? 1.609 -10.504 -4.278 1.00 86.12 97 GLU A O 1
ATOM 776 N N . GLU A 1 98 ? 2.668 -12.398 -4.853 1.00 83.69 98 GLU A N 1
ATOM 777 C CA . GLU A 1 98 ? 1.716 -13.285 -4.182 1.00 83.69 98 GLU A CA 1
ATOM 778 C C . GLU A 1 98 ? 1.754 -13.084 -2.667 1.00 83.69 98 GLU A C 1
ATOM 780 O O . GLU A 1 98 ? 0.698 -12.954 -2.048 1.00 83.69 98 GLU A O 1
ATOM 785 N N . ILE A 1 99 ? 2.939 -12.973 -2.062 1.00 86.50 99 ILE A N 1
ATOM 786 C CA . ILE A 1 99 ? 3.056 -12.722 -0.619 1.00 86.50 99 ILE A CA 1
ATOM 787 C C . ILE A 1 99 ? 2.497 -11.338 -0.262 1.00 86.50 99 ILE A C 1
ATOM 789 O O . ILE A 1 99 ? 1.716 -11.205 0.683 1.00 86.50 99 ILE A O 1
ATOM 793 N N . LEU A 1 100 ? 2.825 -10.307 -1.045 1.00 89.50 100 LEU A N 1
ATOM 794 C CA . LEU A 1 100 ? 2.273 -8.967 -0.849 1.00 89.50 100 LEU A CA 1
ATOM 795 C C . LEU A 1 100 ? 0.744 -8.959 -1.005 1.00 89.50 100 LEU A C 1
ATOM 797 O O . LEU A 1 100 ? 0.042 -8.287 -0.247 1.00 89.50 100 LEU A O 1
ATOM 801 N N . SER A 1 101 ? 0.206 -9.749 -1.937 1.00 90.38 101 SER A N 1
ATOM 802 C CA . SER A 1 101 ? -1.239 -9.880 -2.129 1.00 90.38 101 SER A CA 1
ATOM 803 C C . SER A 1 101 ? -1.944 -10.464 -0.903 1.00 90.38 101 SER A C 1
ATOM 805 O O . SER A 1 101 ? -3.092 -10.108 -0.641 1.00 90.38 101 SER A O 1
ATOM 807 N N . MET A 1 102 ? -1.269 -11.304 -0.107 1.00 90.62 102 MET A N 1
ATOM 808 C CA . MET A 1 102 ? -1.816 -11.813 1.156 1.00 90.62 102 MET A CA 1
ATOM 809 C C . MET A 1 102 ? -1.984 -10.670 2.166 1.00 90.62 102 MET A C 1
ATOM 811 O O . MET A 1 102 ? -3.050 -10.538 2.767 1.00 90.62 102 MET A O 1
ATOM 815 N N . ILE A 1 103 ? -0.986 -9.786 2.295 1.00 92.75 103 ILE A N 1
ATOM 816 C CA . ILE A 1 103 ? -1.088 -8.579 3.136 1.00 92.75 103 ILE A CA 1
ATOM 817 C C . ILE A 1 103 ? -2.244 -7.689 2.666 1.00 92.75 103 ILE A C 1
ATOM 819 O O . ILE A 1 103 ? -3.087 -7.286 3.468 1.00 92.75 103 ILE A O 1
ATOM 823 N N . LEU A 1 104 ? -2.335 -7.430 1.359 1.00 95.12 104 LEU A N 1
ATOM 824 C CA . LEU A 1 104 ? -3.413 -6.624 0.781 1.00 95.12 104 LEU A CA 1
ATOM 825 C C . LEU A 1 104 ? -4.794 -7.259 0.978 1.00 95.12 104 LEU A C 1
ATOM 827 O O . LEU A 1 104 ? -5.756 -6.549 1.271 1.00 95.12 104 LEU A O 1
ATOM 831 N N . THR A 1 105 ? -4.886 -8.586 0.897 1.00 94.62 105 THR A N 1
ATOM 832 C CA . THR A 1 105 ? -6.112 -9.336 1.200 1.00 94.62 105 THR A CA 1
ATOM 833 C C . THR A 1 105 ? -6.518 -9.118 2.654 1.00 94.62 105 THR A C 1
ATOM 835 O O . THR A 1 105 ? -7.662 -8.757 2.912 1.00 94.62 105 THR A O 1
ATOM 838 N N . LYS A 1 106 ? -5.575 -9.201 3.601 1.00 95.44 106 LYS A N 1
ATOM 839 C CA . LYS A 1 106 ? -5.852 -8.925 5.017 1.00 95.44 106 LYS A CA 1
ATOM 840 C C . LYS A 1 106 ? -6.310 -7.480 5.257 1.00 95.44 106 LYS A C 1
ATOM 842 O O . LYS A 1 106 ? -7.196 -7.249 6.082 1.00 95.44 106 LYS A O 1
ATOM 847 N N . MET A 1 107 ? -5.738 -6.503 4.545 1.00 96.44 107 MET A N 1
ATOM 848 C CA . MET A 1 107 ? -6.155 -5.092 4.637 1.00 96.44 107 MET A CA 1
ATOM 849 C C . MET A 1 107 ? -7.564 -4.883 4.083 1.00 96.44 107 MET A C 1
ATOM 851 O O . MET A 1 107 ? -8.374 -4.181 4.691 1.00 96.44 107 MET A O 1
ATOM 855 N N . LYS A 1 108 ? -7.872 -5.532 2.959 1.00 96.19 108 LYS A N 1
ATOM 856 C CA . LYS A 1 108 ? -9.205 -5.543 2.361 1.00 96.19 108 LYS A CA 1
ATOM 857 C C . LYS A 1 108 ? -10.234 -6.165 3.303 1.00 96.19 108 LYS A C 1
ATOM 859 O O . LYS A 1 108 ? -11.223 -5.506 3.592 1.00 96.19 108 LYS A O 1
ATOM 864 N N . GLU A 1 109 ? -9.980 -7.365 3.823 1.00 96.06 109 GLU A N 1
ATOM 865 C CA . GLU A 1 109 ? -10.868 -8.055 4.773 1.00 96.06 109 GLU A CA 1
ATOM 866 C C . GLU A 1 109 ? -11.133 -7.196 6.014 1.00 96.06 109 GLU A C 1
ATOM 868 O O . GLU A 1 109 ? -12.278 -7.011 6.410 1.00 96.06 109 GLU A O 1
ATOM 873 N N . THR A 1 110 ? -10.086 -6.572 6.566 1.00 96.62 110 THR A N 1
ATOM 874 C CA . THR A 1 110 ? -10.208 -5.649 7.707 1.00 96.62 110 THR A CA 1
ATOM 875 C C . THR A 1 110 ? -11.159 -4.486 7.402 1.00 96.62 110 THR A C 1
ATOM 877 O O . THR A 1 110 ? -11.978 -4.101 8.240 1.00 96.62 110 THR A O 1
ATOM 880 N N . ALA A 1 111 ? -11.083 -3.919 6.196 1.00 95.94 111 ALA A N 1
ATOM 881 C CA . ALA A 1 111 ? -11.993 -2.859 5.782 1.00 95.94 111 ALA A CA 1
ATOM 882 C C . ALA A 1 111 ? -13.415 -3.366 5.493 1.00 95.94 111 ALA A C 1
ATOM 884 O O . ALA A 1 111 ? -14.382 -2.690 5.842 1.00 95.94 111 ALA A O 1
ATOM 885 N N . GLU A 1 112 ? -13.561 -4.543 4.886 1.00 95.69 112 GLU A N 1
ATOM 886 C CA . GLU A 1 112 ? -14.859 -5.170 4.612 1.00 95.69 112 GLU A CA 1
ATOM 887 C C . GLU A 1 112 ? -15.612 -5.493 5.906 1.00 95.69 112 GLU A C 1
ATOM 889 O O . GLU A 1 112 ? -16.800 -5.177 6.011 1.00 95.69 112 GLU A O 1
ATOM 894 N N . ASP A 1 113 ? -14.915 -6.022 6.914 1.00 96.00 113 ASP A N 1
ATOM 895 C CA . ASP A 1 113 ? -15.460 -6.293 8.246 1.00 96.00 113 ASP A CA 1
ATOM 896 C C . ASP A 1 113 ? -15.944 -5.007 8.930 1.00 96.00 113 ASP A C 1
ATOM 898 O O . ASP A 1 113 ? -17.023 -4.978 9.528 1.00 96.00 113 ASP A O 1
ATOM 902 N N . PHE A 1 114 ? -15.182 -3.915 8.806 1.00 94.62 114 PHE A N 1
ATOM 903 C CA . PHE A 1 114 ? -15.559 -2.610 9.353 1.00 94.62 114 PHE A CA 1
ATOM 904 C C . PHE A 1 114 ? -16.773 -1.991 8.641 1.00 94.62 114 PHE A C 1
ATOM 906 O O . PHE A 1 114 ? -17.640 -1.400 9.288 1.00 94.62 114 PHE A O 1
ATOM 913 N N . LEU A 1 115 ? -16.845 -2.108 7.312 1.00 92.56 115 LEU A N 1
ATOM 914 C CA . LEU A 1 115 ? -17.899 -1.490 6.499 1.00 92.56 115 LEU A CA 1
ATOM 915 C C . LEU A 1 115 ? -19.164 -2.346 6.387 1.00 92.56 115 LEU A C 1
ATOM 917 O O . LEU A 1 115 ? -20.221 -1.825 6.026 1.00 92.56 115 LEU A O 1
ATOM 921 N N . GLY A 1 116 ? -19.060 -3.654 6.622 1.00 93.81 116 GLY A N 1
ATOM 922 C CA . GLY A 1 116 ? -20.120 -4.625 6.355 1.00 93.81 116 GLY A CA 1
ATOM 923 C C . GLY A 1 116 ? -20.456 -4.777 4.866 1.00 93.81 116 GLY A C 1
ATOM 924 O O . GLY A 1 116 ? -21.539 -5.260 4.528 1.00 93.81 116 GLY A O 1
ATOM 925 N N . THR A 1 117 ? -19.572 -4.331 3.966 1.00 92.38 117 THR A N 1
ATOM 926 C CA . THR A 1 117 ? -19.761 -4.383 2.507 1.00 92.38 117 THR A CA 1
ATOM 927 C C . THR A 1 117 ? -18.442 -4.687 1.797 1.00 92.38 117 THR A C 1
ATOM 929 O O . THR A 1 117 ? -17.393 -4.326 2.330 1.00 92.38 117 THR A O 1
ATOM 932 N N . PRO A 1 118 ? -18.471 -5.303 0.598 1.00 92.81 118 PRO A N 1
ATOM 933 C CA . PRO A 1 118 ? -17.257 -5.580 -0.161 1.00 92.81 118 PRO A CA 1
ATOM 934 C C . PRO A 1 118 ? -16.482 -4.313 -0.539 1.00 92.81 118 PRO A C 1
ATOM 936 O O . PRO A 1 118 ? -17.074 -3.299 -0.924 1.00 92.81 118 PRO A O 1
ATOM 939 N N . VAL A 1 119 ? -15.155 -4.403 -0.513 1.00 94.00 119 VAL A N 1
ATOM 940 C CA . VAL A 1 119 ? -14.231 -3.340 -0.919 1.00 94.00 119 VAL A CA 1
ATOM 941 C C . VAL A 1 119 ? -13.560 -3.757 -2.217 1.00 94.00 119 VAL A C 1
ATOM 943 O O . VAL A 1 119 ? -12.887 -4.784 -2.302 1.00 94.00 119 VAL A O 1
ATOM 946 N N . LYS A 1 120 ? -13.750 -2.947 -3.259 1.00 92.31 120 LYS A N 1
ATOM 947 C CA . LYS A 1 120 ? -13.214 -3.238 -4.593 1.00 92.31 120 LYS A CA 1
ATOM 948 C C . LYS A 1 120 ? -12.067 -2.326 -4.982 1.00 92.31 120 LYS A C 1
ATOM 950 O O . LYS A 1 120 ? -11.221 -2.748 -5.755 1.00 92.31 120 LYS A O 1
ATOM 955 N N . ASN A 1 121 ? -12.047 -1.089 -4.505 1.00 95.12 121 ASN A N 1
ATOM 956 C CA . ASN A 1 121 ? -11.091 -0.088 -4.954 1.00 95.12 121 ASN A CA 1
ATOM 957 C C . ASN A 1 121 ? -10.119 0.261 -3.826 1.00 95.12 121 ASN A C 1
ATOM 959 O O . ASN A 1 121 ? -10.509 0.306 -2.660 1.00 95.12 121 ASN A O 1
ATOM 963 N N . ALA A 1 122 ? -8.869 0.545 -4.171 1.00 95.06 122 ALA A N 1
ATOM 964 C CA . ALA A 1 122 ? -7.889 1.019 -3.205 1.00 95.06 122 ALA A CA 1
ATOM 965 C C . ALA A 1 122 ? -6.966 2.073 -3.815 1.00 95.06 122 ALA A C 1
ATOM 967 O O . ALA A 1 122 ? -6.614 2.003 -4.994 1.00 95.06 122 ALA A O 1
ATOM 968 N N . VAL A 1 123 ? -6.551 3.027 -2.991 1.00 92.19 123 VAL A N 1
ATOM 969 C CA . VAL A 1 123 ? -5.338 3.815 -3.214 1.00 92.19 123 VAL A CA 1
ATOM 970 C C . VAL A 1 123 ? -4.280 3.264 -2.275 1.00 92.19 123 VAL A C 1
ATOM 972 O O . VAL A 1 123 ? -4.538 3.103 -1.085 1.00 92.19 123 VAL A O 1
ATOM 975 N N . ILE A 1 124 ? -3.111 2.948 -2.814 1.00 91.69 124 ILE A N 1
ATOM 976 C CA . ILE A 1 124 ? -2.023 2.313 -2.071 1.00 91.69 124 ILE A CA 1
ATOM 977 C C . ILE A 1 124 ? -0.875 3.310 -1.933 1.00 91.69 124 ILE A C 1
ATOM 979 O O . ILE A 1 124 ? -0.529 3.980 -2.903 1.00 91.69 124 ILE A O 1
ATOM 983 N N . THR A 1 125 ? -0.260 3.423 -0.762 1.00 86.00 125 THR A N 1
ATOM 984 C CA . THR A 1 125 ? 1.007 4.152 -0.639 1.00 86.00 125 THR A CA 1
ATOM 985 C C . THR A 1 125 ? 2.186 3.229 -0.915 1.00 86.00 125 THR A C 1
ATOM 987 O O . THR A 1 125 ? 2.119 2.019 -0.699 1.00 86.00 125 THR A O 1
ATOM 990 N N . ALA A 1 126 ? 3.284 3.807 -1.382 1.00 80.19 126 ALA A N 1
ATOM 991 C CA . ALA A 1 126 ? 4.531 3.090 -1.556 1.00 80.19 126 ALA A CA 1
ATOM 992 C C . ALA A 1 126 ? 5.740 4.001 -1.262 1.00 80.19 126 ALA A C 1
ATOM 994 O O . ALA A 1 126 ? 5.635 5.232 -1.364 1.00 80.19 126 ALA A O 1
ATOM 995 N N . PRO A 1 127 ? 6.896 3.435 -0.879 1.00 74.19 127 PRO A N 1
ATOM 996 C CA . PRO A 1 127 ? 8.113 4.212 -0.676 1.00 74.19 127 PRO A CA 1
ATOM 997 C C . PRO A 1 127 ? 8.625 4.877 -1.961 1.00 74.19 127 PRO A C 1
ATOM 999 O O . PRO A 1 127 ? 8.606 4.271 -3.025 1.00 74.19 127 PRO A O 1
ATOM 1002 N N . ALA A 1 128 ? 9.162 6.097 -1.838 1.00 69.94 128 ALA A N 1
ATOM 1003 C CA . ALA A 1 128 ? 9.636 6.912 -2.967 1.00 69.94 128 ALA A CA 1
ATOM 1004 C C . ALA A 1 128 ? 10.796 6.291 -3.756 1.00 69.94 128 ALA A C 1
ATOM 1006 O O . ALA A 1 128 ? 10.978 6.597 -4.927 1.00 69.94 128 ALA A O 1
ATOM 1007 N N . TYR A 1 129 ? 11.598 5.457 -3.092 1.00 71.12 129 TYR A N 1
ATOM 1008 C CA . TYR A 1 129 ? 12.796 4.841 -3.661 1.00 71.12 129 TYR A CA 1
ATOM 1009 C C . TYR A 1 129 ? 12.491 3.623 -4.541 1.00 71.12 129 TYR A C 1
ATOM 1011 O O . TYR A 1 129 ? 13.421 3.017 -5.071 1.00 71.12 129 TYR A O 1
ATOM 1019 N N . LEU A 1 130 ? 11.222 3.214 -4.645 1.00 76.00 130 LEU A N 1
ATOM 1020 C CA . LEU A 1 130 ? 10.840 2.115 -5.519 1.00 76.00 130 LEU A CA 1
ATOM 1021 C C . LEU A 1 130 ? 10.901 2.541 -6.986 1.00 76.00 130 LEU A C 1
ATOM 1023 O O . LEU A 1 130 ? 10.621 3.685 -7.340 1.00 76.00 130 LEU A O 1
ATOM 1027 N N . ASN A 1 131 ? 11.257 1.582 -7.829 1.00 74.75 131 ASN A N 1
ATOM 1028 C CA . ASN A 1 131 ? 11.403 1.753 -9.267 1.00 74.75 131 ASN A CA 1
ATOM 1029 C C . ASN A 1 131 ? 10.092 1.396 -10.010 1.00 74.75 131 ASN A C 1
ATOM 1031 O O . ASN A 1 131 ? 9.134 0.890 -9.411 1.00 74.75 131 ASN A O 1
ATOM 1035 N N . ASN A 1 132 ? 10.020 1.623 -11.325 1.00 77.19 132 ASN A N 1
ATOM 1036 C CA . ASN A 1 132 ? 8.773 1.393 -12.078 1.00 77.19 132 ASN A CA 1
ATOM 1037 C C . ASN A 1 132 ? 8.306 -0.076 -12.084 1.00 77.19 132 ASN A C 1
ATOM 1039 O O . ASN A 1 132 ? 7.103 -0.339 -12.000 1.00 77.19 132 ASN A O 1
ATOM 1043 N N . SER A 1 133 ? 9.243 -1.028 -12.143 1.00 77.88 133 SER A N 1
ATOM 1044 C CA . SER A 1 133 ? 8.952 -2.469 -12.047 1.00 77.88 133 SER A CA 1
ATOM 1045 C C . SER A 1 133 ? 8.310 -2.809 -10.699 1.00 77.88 133 SER A C 1
ATOM 1047 O O . SER A 1 133 ? 7.303 -3.511 -10.630 1.00 77.88 133 SER A O 1
ATOM 1049 N N . GLN A 1 134 ? 8.838 -2.233 -9.621 1.00 83.69 134 GLN A N 1
ATOM 1050 C CA . GLN A 1 134 ? 8.349 -2.440 -8.261 1.00 83.69 134 GLN A CA 1
ATOM 1051 C C . GLN A 1 134 ? 6.954 -1.851 -8.051 1.00 83.69 134 GLN A C 1
ATOM 1053 O O . GLN A 1 134 ? 6.092 -2.511 -7.471 1.00 83.69 134 GLN A O 1
ATOM 1058 N N . TYR A 1 135 ? 6.682 -0.652 -8.574 1.00 85.69 135 TYR A N 1
ATOM 1059 C CA . TYR A 1 135 ? 5.326 -0.097 -8.542 1.00 85.69 135 TYR A CA 1
ATOM 1060 C C . TYR A 1 135 ? 4.334 -0.942 -9.341 1.00 85.69 135 TYR A C 1
ATOM 1062 O O . TYR A 1 135 ? 3.190 -1.106 -8.912 1.00 85.69 135 TYR A O 1
ATOM 1070 N N . GLN A 1 136 ? 4.744 -1.490 -10.487 1.00 85.75 136 GLN A N 1
ATOM 1071 C CA . GLN A 1 136 ? 3.884 -2.384 -11.258 1.00 85.75 136 GLN A CA 1
ATOM 1072 C C . GLN A 1 136 ? 3.581 -3.668 -10.481 1.00 85.75 136 GLN A C 1
ATOM 1074 O O . GLN A 1 136 ? 2.422 -4.058 -10.382 1.00 85.75 136 GLN A O 1
ATOM 1079 N N . ALA A 1 137 ? 4.583 -4.249 -9.834 1.00 87.31 137 ALA A N 1
ATOM 1080 C CA . ALA A 1 137 ? 4.416 -5.432 -9.006 1.00 87.31 137 ALA A CA 1
ATOM 1081 C C . ALA A 1 137 ? 3.478 -5.194 -7.796 1.00 87.31 137 ALA A C 1
ATOM 1083 O O . ALA A 1 137 ? 2.688 -6.070 -7.446 1.00 87.31 137 ALA A O 1
ATOM 1084 N N . ILE A 1 138 ? 3.457 -3.986 -7.210 1.00 90.75 138 ILE A N 1
ATOM 1085 C CA . ILE A 1 138 ? 2.444 -3.600 -6.203 1.00 90.75 138 ILE A CA 1
ATOM 1086 C C . ILE A 1 138 ? 1.029 -3.579 -6.809 1.00 90.75 138 ILE A C 1
ATOM 1088 O O . ILE A 1 138 ? 0.079 -4.042 -6.172 1.00 90.75 138 ILE A O 1
ATOM 1092 N N . LYS A 1 139 ? 0.858 -3.068 -8.038 1.00 91.12 139 LYS A N 1
ATOM 1093 C CA . LYS A 1 139 ? -0.445 -3.106 -8.735 1.00 91.12 139 LYS A CA 1
ATOM 1094 C C . LYS A 1 139 ? -0.888 -4.540 -9.009 1.00 91.12 139 LYS A C 1
ATOM 1096 O O . LYS A 1 139 ? -2.065 -4.848 -8.827 1.00 91.12 139 LYS A O 1
ATOM 1101 N N . ASP A 1 140 ? 0.045 -5.400 -9.402 1.00 90.88 140 ASP A N 1
ATOM 1102 C CA . ASP A 1 140 ? -0.217 -6.812 -9.674 1.00 90.88 140 ASP A CA 1
ATOM 1103 C C . ASP A 1 140 ? -0.625 -7.547 -8.386 1.00 90.88 140 ASP A C 1
ATOM 1105 O O . ASP A 1 140 ? -1.633 -8.253 -8.377 1.00 90.88 140 ASP A O 1
ATOM 1109 N N . ALA A 1 141 ? 0.056 -7.292 -7.262 1.00 92.94 141 ALA A N 1
ATOM 1110 C CA . ALA A 1 141 ? -0.351 -7.786 -5.943 1.00 92.94 141 ALA A CA 1
ATOM 1111 C C . ALA A 1 141 ? -1.764 -7.308 -5.555 1.00 92.94 141 ALA A C 1
ATOM 1113 O O . ALA A 1 141 ? -2.580 -8.088 -5.051 1.00 92.94 141 ALA A O 1
ATOM 1114 N N . GLY A 1 142 ? -2.087 -6.043 -5.843 1.00 94.38 142 GLY A N 1
ATOM 1115 C CA . GLY A 1 142 ? -3.435 -5.498 -5.690 1.00 94.38 142 GLY A CA 1
ATOM 1116 C C . GLY A 1 142 ? -4.469 -6.279 -6.499 1.00 94.38 142 GLY A C 1
ATOM 1117 O O . GLY A 1 142 ? -5.479 -6.716 -5.944 1.00 94.38 142 GLY A O 1
ATOM 1118 N N . LEU A 1 143 ? -4.180 -6.555 -7.771 1.00 92.12 143 LEU A N 1
ATOM 1119 C CA . LEU A 1 143 ? -5.052 -7.350 -8.633 1.00 92.12 143 LEU A CA 1
ATOM 1120 C C . LEU A 1 143 ? -5.259 -8.776 -8.094 1.00 92.12 143 LEU A C 1
ATOM 1122 O O . LEU A 1 143 ? -6.399 -9.243 -8.060 1.00 92.12 143 LEU A O 1
ATOM 1126 N N . ILE A 1 144 ? -4.194 -9.440 -7.632 1.00 91.44 144 ILE A N 1
ATOM 1127 C CA . ILE A 1 144 ? -4.255 -10.792 -7.045 1.00 91.44 144 ILE A CA 1
ATOM 1128 C C . ILE A 1 144 ? -5.146 -10.803 -5.790 1.00 91.44 144 ILE A C 1
ATOM 1130 O O . ILE A 1 144 ? -5.966 -11.706 -5.632 1.00 91.44 144 ILE A O 1
ATOM 1134 N N . SER A 1 145 ? -5.076 -9.762 -4.950 1.00 93.56 145 SER A N 1
ATOM 1135 C CA . SER A 1 145 ? -5.946 -9.599 -3.765 1.00 93.56 145 SER A CA 1
ATOM 1136 C C . SER A 1 145 ? -7.413 -9.246 -4.095 1.00 93.56 145 SER A C 1
ATOM 1138 O O . SER A 1 145 ? -8.274 -9.113 -3.216 1.00 93.56 145 SER A O 1
ATOM 1140 N N . GLY A 1 146 ? -7.734 -9.072 -5.381 1.00 93.44 146 GLY A N 1
ATOM 1141 C CA . GLY A 1 146 ? -9.054 -8.651 -5.840 1.00 93.44 146 GLY A CA 1
ATOM 1142 C C . GLY A 1 146 ? -9.364 -7.184 -5.533 1.00 93.44 146 GLY A C 1
ATOM 1143 O O . GLY A 1 146 ? -10.538 -6.846 -5.352 1.00 93.44 146 GLY A O 1
ATOM 1144 N N . LEU A 1 147 ? -8.334 -6.337 -5.444 1.00 95.25 147 LEU A N 1
ATOM 1145 C CA . LEU A 1 147 ? -8.434 -4.882 -5.386 1.00 95.25 147 LEU A CA 1
ATOM 1146 C C . LEU A 1 147 ? -8.140 -4.282 -6.766 1.00 95.25 147 LEU A C 1
ATOM 1148 O O . LEU A 1 147 ? -7.193 -4.644 -7.459 1.00 95.25 147 LEU A O 1
ATOM 1152 N N . ASN A 1 148 ? -8.939 -3.299 -7.150 1.00 94.06 148 ASN A N 1
ATOM 1153 C CA . ASN A 1 148 ? -8.645 -2.372 -8.226 1.00 94.06 148 ASN A CA 1
ATOM 1154 C C . ASN A 1 148 ? -7.823 -1.211 -7.652 1.00 94.06 148 ASN A C 1
ATOM 1156 O O . ASN A 1 148 ? -8.364 -0.339 -6.965 1.00 94.06 148 ASN A O 1
ATOM 1160 N N . VAL A 1 149 ? -6.515 -1.218 -7.913 1.00 92.62 149 VAL A N 1
ATOM 1161 C CA . VAL A 1 149 ? -5.600 -0.162 -7.462 1.00 92.62 149 VAL A CA 1
ATOM 1162 C C . VAL A 1 149 ? -5.821 1.082 -8.321 1.00 92.62 149 VAL A C 1
ATOM 1164 O O . VAL A 1 149 ? -5.306 1.185 -9.432 1.00 92.62 149 VAL A O 1
ATOM 1167 N N . LEU A 1 150 ? -6.605 2.029 -7.802 1.00 89.25 150 LEU A N 1
ATOM 1168 C CA . LEU A 1 150 ? -6.936 3.284 -8.481 1.00 89.25 150 LEU A CA 1
ATOM 1169 C C . LEU A 1 150 ? -5.694 4.145 -8.700 1.00 89.25 150 LEU A C 1
ATOM 1171 O O . LEU A 1 150 ? -5.586 4.843 -9.708 1.00 89.25 150 LEU A O 1
ATOM 1175 N N . ARG A 1 151 ? -4.782 4.122 -7.724 1.00 86.50 151 ARG A N 1
ATOM 1176 C CA . ARG A 1 151 ? -3.561 4.920 -7.718 1.00 86.50 151 ARG A CA 1
ATOM 1177 C C . ARG A 1 151 ? -2.551 4.368 -6.718 1.00 86.50 151 ARG A C 1
ATOM 1179 O O . ARG A 1 151 ? -2.948 3.825 -5.686 1.00 86.50 151 ARG A O 1
ATOM 1186 N N . ILE A 1 152 ? -1.265 4.560 -7.013 1.00 85.44 152 ILE A N 1
ATOM 1187 C CA . ILE A 1 152 ? -0.197 4.455 -6.016 1.00 85.44 152 ILE A CA 1
ATOM 1188 C C . ILE A 1 152 ? 0.281 5.872 -5.686 1.00 85.44 152 ILE A C 1
ATOM 1190 O O . ILE A 1 152 ? 0.442 6.686 -6.596 1.00 85.44 152 ILE A O 1
ATOM 1194 N N . ILE A 1 153 ? 0.481 6.179 -4.405 1.00 78.50 153 ILE A N 1
ATOM 1195 C CA . ILE A 1 153 ? 0.964 7.484 -3.934 1.00 78.50 153 ILE A CA 1
ATOM 1196 C C . ILE A 1 153 ? 2.281 7.310 -3.176 1.00 78.50 153 ILE A C 1
ATOM 1198 O O . ILE A 1 153 ? 2.449 6.360 -2.416 1.00 78.50 153 ILE A O 1
ATOM 1202 N N . ILE A 1 154 ? 3.237 8.215 -3.370 1.00 70.38 154 ILE A N 1
ATOM 1203 C CA . ILE A 1 154 ? 4.492 8.152 -2.623 1.00 70.38 154 ILE A CA 1
ATOM 1204 C C . ILE A 1 154 ? 4.207 8.606 -1.192 1.00 70.38 154 ILE A C 1
ATOM 1206 O O . ILE A 1 154 ? 3.639 9.683 -1.003 1.00 70.38 154 ILE A O 1
ATOM 1210 N N . GLY A 1 155 ? 4.633 7.837 -0.186 1.00 58.88 155 GLY A N 1
ATOM 1211 C CA . GLY A 1 155 ? 4.390 8.164 1.227 1.00 58.88 155 GLY A CA 1
ATOM 1212 C C . GLY A 1 155 ? 4.847 9.575 1.642 1.00 58.88 155 GLY A C 1
ATOM 1213 O O . GLY A 1 155 ? 4.186 10.212 2.452 1.00 58.88 155 GLY A O 1
ATOM 1214 N N . SER A 1 156 ? 5.921 10.113 1.047 1.00 53.16 156 SER A N 1
ATOM 1215 C CA . SER A 1 156 ? 6.392 11.491 1.285 1.00 53.16 156 SER A CA 1
ATOM 1216 C C . SER A 1 156 ? 5.567 12.563 0.565 1.00 53.16 156 SER A C 1
ATOM 1218 O O . SER A 1 156 ? 5.381 13.655 1.093 1.00 53.16 156 SER A O 1
ATOM 1220 N N . THR A 1 157 ? 5.040 12.262 -0.621 1.00 49.88 157 THR A N 1
ATOM 1221 C CA . THR A 1 157 ? 4.164 13.154 -1.393 1.00 49.88 157 THR A CA 1
ATOM 1222 C C . THR A 1 157 ? 2.762 13.219 -0.783 1.00 49.88 157 THR A C 1
ATOM 1224 O O . THR A 1 157 ? 2.131 14.271 -0.777 1.00 49.88 157 THR A O 1
ATOM 1227 N N . ALA A 1 158 ? 2.312 12.117 -0.187 1.00 45.12 158 ALA A N 1
ATOM 1228 C CA . ALA A 1 158 ? 1.090 12.015 0.598 1.00 45.12 158 ALA A CA 1
ATOM 1229 C C . ALA A 1 158 ? 1.030 13.089 1.709 1.00 45.12 158 ALA A C 1
ATOM 1231 O O . ALA A 1 158 ? 0.027 13.780 1.853 1.00 45.12 158 ALA A O 1
ATOM 1232 N N . ALA A 1 159 ? 2.162 13.374 2.358 1.00 43.97 159 ALA A N 1
ATOM 1233 C CA . ALA A 1 159 ? 2.275 14.397 3.395 1.00 43.97 159 ALA A CA 1
ATOM 1234 C C . ALA A 1 159 ? 1.862 15.814 2.958 1.00 43.97 159 ALA A C 1
ATOM 1236 O O . ALA A 1 159 ? 1.371 16.599 3.770 1.00 43.97 159 ALA A O 1
ATOM 1237 N N . VAL A 1 160 ? 2.032 16.152 1.675 1.00 44.59 160 VAL A N 1
ATOM 1238 C CA . VAL A 1 160 ? 1.621 17.454 1.124 1.00 44.59 160 VAL A CA 1
ATOM 1239 C C . VAL A 1 160 ? 0.090 17.569 1.061 1.00 44.59 160 VAL A C 1
ATOM 1241 O O . VAL A 1 160 ? -0.448 18.669 1.109 1.00 44.59 160 VAL A O 1
ATOM 1244 N N . ILE A 1 161 ? -0.639 16.451 1.022 1.00 43.12 161 ILE A N 1
ATOM 1245 C CA . ILE A 1 161 ? -2.108 16.428 1.089 1.00 43.12 161 ILE A CA 1
ATOM 1246 C C . ILE A 1 161 ? -2.590 16.622 2.533 1.00 43.12 161 ILE A C 1
ATOM 1248 O O . ILE A 1 161 ? -3.485 17.437 2.769 1.00 43.12 161 ILE A O 1
ATOM 1252 N N . ALA A 1 162 ? -1.945 15.975 3.513 1.00 45.47 162 ALA A N 1
ATOM 1253 C CA . ALA A 1 162 ? -2.176 16.233 4.941 1.00 45.47 162 ALA A CA 1
ATOM 1254 C C . ALA A 1 162 ? -1.841 17.679 5.364 1.00 45.47 162 ALA A C 1
ATOM 1256 O O . ALA A 1 162 ? -2.411 18.183 6.345 1.00 45.47 162 ALA A O 1
ATOM 1257 N N . HIS A 1 163 ? -0.963 18.359 4.611 1.00 42.84 163 HIS A N 1
ATOM 1258 C CA . HIS A 1 163 ? -0.580 19.762 4.807 1.00 42.84 163 HIS A CA 1
ATOM 1259 C C . HIS A 1 163 ? -1.790 20.677 5.005 1.00 42.84 163 HIS A C 1
ATOM 1261 O O . HIS A 1 163 ? -1.763 21.539 5.881 1.00 42.84 163 HIS A O 1
ATOM 1267 N N . GLY A 1 164 ? -2.887 20.416 4.286 1.00 44.50 164 GLY A N 1
ATOM 1268 C CA . GLY A 1 164 ? -4.076 21.263 4.316 1.00 44.50 164 GLY A CA 1
ATOM 1269 C C . GLY A 1 164 ? -4.897 21.237 5.612 1.00 44.50 164 GLY A C 1
ATOM 1270 O O . GLY A 1 164 ? -5.923 21.909 5.663 1.00 44.50 164 GLY A O 1
ATOM 1271 N N . THR A 1 165 ? -4.533 20.468 6.657 1.00 52.44 165 THR A N 1
ATOM 1272 C CA . THR A 1 165 ? -5.393 20.374 7.864 1.00 52.44 165 THR A CA 1
ATOM 1273 C C . THR A 1 165 ? -4.726 20.642 9.221 1.00 52.44 165 THR A C 1
ATOM 1275 O O . THR A 1 165 ? -5.315 21.354 10.039 1.00 52.44 165 THR A O 1
ATOM 1278 N N . GLN A 1 166 ? -3.524 20.117 9.498 1.00 52.44 166 GLN A N 1
ATOM 1279 C CA . GLN A 1 166 ? -2.887 20.208 10.833 1.00 52.44 166 GLN A CA 1
ATOM 1280 C C . GLN A 1 166 ? -1.523 20.923 10.814 1.00 52.44 166 GLN A C 1
ATOM 1282 O O . GLN A 1 166 ? -1.272 21.779 11.666 1.00 52.44 166 GLN A O 1
ATOM 1287 N N . CYS A 1 167 ? -0.662 20.648 9.826 1.00 48.75 167 CYS A N 1
ATOM 1288 C CA . CYS A 1 167 ? 0.647 21.302 9.707 1.00 48.75 167 CYS A CA 1
ATOM 1289 C C . CYS A 1 167 ? 0.536 22.788 9.330 1.00 48.75 167 CYS A C 1
ATOM 1291 O O . CYS A 1 167 ? 1.200 23.591 9.976 1.00 48.75 167 CYS A O 1
ATOM 1293 N N . GLU A 1 168 ? -0.373 23.187 8.427 1.00 45.28 168 GLU A N 1
ATOM 1294 C CA . GLU A 1 168 ? -0.672 24.612 8.167 1.00 45.28 168 GLU A CA 1
ATOM 1295 C C . GLU A 1 168 ? -1.116 25.355 9.434 1.00 45.28 168 GLU A C 1
ATOM 1297 O O . GLU A 1 168 ? -0.715 26.491 9.692 1.00 45.28 168 GLU A O 1
ATOM 1302 N N . ARG A 1 169 ? -1.927 24.702 10.276 1.00 54.66 169 ARG A N 1
ATOM 1303 C CA . ARG A 1 169 ? -2.350 25.251 11.570 1.00 54.66 169 ARG A CA 1
ATOM 1304 C C . ARG A 1 169 ? -1.157 25.479 12.491 1.00 54.66 169 ARG A C 1
ATOM 1306 O O . ARG A 1 169 ? -1.085 26.518 13.152 1.00 54.66 169 ARG A O 1
ATOM 1313 N N . ALA A 1 170 ? -0.229 24.526 12.531 1.00 53.62 170 ALA A N 1
ATOM 1314 C CA . ALA A 1 170 ? 0.984 24.632 13.325 1.00 53.62 170 ALA A CA 1
ATOM 1315 C C . ALA A 1 170 ? 1.948 25.694 12.771 1.00 53.62 170 ALA A C 1
ATOM 1317 O O . ALA A 1 170 ? 2.467 26.488 13.550 1.00 53.62 170 ALA A O 1
ATOM 1318 N N . GLU A 1 171 ? 2.126 25.782 11.454 1.00 44.75 171 GLU A N 1
ATOM 1319 C CA . GLU A 1 171 ? 2.972 26.773 10.780 1.00 44.75 171 GLU A CA 1
ATOM 1320 C C . GLU A 1 171 ? 2.427 28.198 10.950 1.00 44.75 171 GLU A C 1
ATOM 1322 O O . GLU A 1 171 ? 3.140 29.093 11.409 1.00 44.75 171 GLU A O 1
ATOM 1327 N N . HIS A 1 172 ? 1.128 28.407 10.719 1.00 51.91 172 HIS A N 1
ATOM 1328 C CA . HIS A 1 172 ? 0.472 29.691 10.966 1.00 51.91 172 HIS A CA 1
ATOM 1329 C C . HIS A 1 172 ? 0.558 30.084 12.451 1.00 51.91 172 HIS A C 1
ATOM 1331 O O . HIS A 1 172 ? 0.785 31.251 12.787 1.00 51.91 172 HIS A O 1
ATOM 1337 N N . THR A 1 173 ? 0.438 29.120 13.367 1.00 56.25 173 THR A N 1
ATOM 1338 C CA . THR A 1 173 ? 0.656 29.363 14.800 1.00 56.25 173 THR A CA 1
ATOM 1339 C C . THR A 1 173 ? 2.115 29.728 15.080 1.00 56.25 173 THR A C 1
ATOM 1341 O O . THR A 1 173 ? 2.367 30.692 15.797 1.00 56.25 173 THR A O 1
ATOM 1344 N N . LEU A 1 174 ? 3.084 29.047 14.467 1.00 54.34 174 LEU A N 1
ATOM 1345 C CA . LEU A 1 174 ? 4.517 29.315 14.625 1.00 54.34 174 LEU A CA 1
ATOM 1346 C C . LEU A 1 174 ? 4.982 30.613 13.957 1.00 54.34 174 LEU A C 1
ATOM 1348 O O . LEU A 1 174 ? 6.009 31.162 14.358 1.00 54.34 174 LEU A O 1
ATOM 1352 N N . SER A 1 175 ? 4.234 31.149 12.992 1.00 50.09 175 SER A N 1
ATOM 1353 C CA . SER A 1 175 ? 4.493 32.469 12.400 1.00 50.09 175 SER A CA 1
ATOM 1354 C C . SER A 1 175 ? 4.230 33.616 13.390 1.00 50.09 175 SER A C 1
ATOM 1356 O O . SER A 1 175 ? 4.870 34.666 13.320 1.00 50.09 175 SER A O 1
ATOM 1358 N N . THR A 1 176 ? 3.350 33.390 14.374 1.00 52.31 176 THR A N 1
ATOM 1359 C CA . THR A 1 176 ? 2.919 34.391 15.368 1.00 52.31 176 THR A CA 1
ATOM 1360 C C . THR A 1 176 ? 3.284 34.033 16.812 1.00 52.31 176 THR A C 1
ATOM 1362 O O . THR A 1 176 ? 3.312 34.912 17.672 1.00 52.31 176 THR A O 1
ATOM 1365 N N . SER A 1 177 ? 3.613 32.769 17.084 1.00 68.88 177 SER A N 1
ATOM 1366 C CA . SER A 1 177 ? 3.893 32.207 18.411 1.00 68.88 177 SER A CA 1
ATOM 1367 C C . SER A 1 177 ? 5.188 31.386 18.397 1.00 68.88 177 SER A C 1
ATOM 1369 O O . SER A 1 177 ? 5.617 30.888 17.362 1.00 68.88 177 SER A O 1
ATOM 1371 N N . SER A 1 178 ? 5.840 31.208 19.547 1.00 72.81 178 SER A N 1
ATOM 1372 C CA . SER A 1 178 ? 7.103 30.450 19.639 1.00 72.81 178 SER A CA 1
ATOM 1373 C C . SER A 1 178 ? 6.930 28.923 19.616 1.00 72.81 178 SER A C 1
ATOM 1375 O O . SER A 1 178 ? 7.923 28.191 19.583 1.00 72.81 178 SER A O 1
ATOM 1377 N N . GLN A 1 179 ? 5.687 28.440 19.672 1.00 67.00 179 GLN A N 1
ATOM 1378 C CA . GLN A 1 179 ? 5.336 27.031 19.818 1.00 67.00 179 GLN A CA 1
ATOM 1379 C C . GLN A 1 179 ? 3.957 26.766 19.202 1.00 67.00 179 GLN A C 1
ATOM 1381 O O . GLN A 1 179 ? 3.056 27.594 19.340 1.00 67.00 179 GLN A O 1
ATOM 1386 N N . ALA A 1 180 ? 3.793 25.611 18.563 1.00 66.62 180 ALA A N 1
ATOM 1387 C CA . ALA A 1 180 ? 2.514 25.086 18.100 1.00 66.62 180 ALA A CA 1
ATOM 1388 C C . ALA A 1 180 ? 2.296 23.676 18.640 1.00 66.62 180 ALA A C 1
ATOM 1390 O O . ALA A 1 180 ? 3.256 22.945 18.881 1.00 66.62 180 ALA A O 1
ATOM 1391 N N . PHE A 1 181 ? 1.035 23.297 18.814 1.00 66.12 181 PHE A N 1
ATOM 1392 C CA . PHE A 1 181 ? 0.653 21.940 19.184 1.00 66.12 181 PHE A CA 1
ATOM 1393 C C . PHE A 1 181 ? 0.175 21.208 17.938 1.00 66.12 181 PHE A C 1
ATOM 1395 O O . PHE A 1 181 ? -0.643 21.736 17.187 1.00 66.12 181 PHE A O 1
ATOM 1402 N N . ILE A 1 182 ? 0.729 20.023 17.721 1.00 58.41 182 ILE A N 1
ATOM 1403 C CA . ILE A 1 182 ? 0.337 19.108 16.658 1.00 58.41 182 ILE A CA 1
ATOM 1404 C C . ILE A 1 182 ? -0.352 17.938 17.343 1.00 58.41 182 ILE A C 1
ATOM 1406 O O . ILE A 1 182 ? 0.222 17.321 18.245 1.00 58.41 182 ILE A O 1
ATOM 1410 N N . GLU A 1 183 ? -1.578 17.681 16.910 1.00 61.09 183 GLU A N 1
ATOM 1411 C CA . GLU A 1 183 ? -2.421 16.589 17.373 1.00 61.09 183 GLU A CA 1
ATOM 1412 C C . GLU A 1 183 ? -2.807 15.764 16.151 1.00 61.09 183 GLU A C 1
ATOM 1414 O O . GLU A 1 183 ? -3.585 16.204 15.303 1.00 61.09 183 GLU A O 1
ATOM 1419 N N . ILE A 1 184 ? -2.199 14.591 16.031 1.00 54.56 184 ILE A N 1
ATOM 1420 C CA . ILE A 1 184 ? -2.505 13.640 14.969 1.00 54.56 184 ILE A CA 1
ATOM 1421 C C . ILE A 1 184 ? -2.918 12.343 15.635 1.00 54.56 184 ILE A C 1
ATOM 1423 O O . ILE A 1 184 ? -2.092 11.651 16.231 1.00 54.56 184 ILE A O 1
ATOM 1427 N N . ASP A 1 185 ? -4.196 12.012 15.511 1.00 49.66 185 ASP A N 1
ATOM 1428 C CA . ASP A 1 185 ? -4.704 10.724 15.958 1.00 49.66 185 ASP A CA 1
ATOM 1429 C C . ASP A 1 185 ? -3.961 9.609 15.207 1.00 49.66 185 ASP A C 1
ATOM 1431 O O . ASP A 1 185 ? -3.960 9.563 13.975 1.00 49.66 185 ASP A O 1
ATOM 1435 N N . SER A 1 186 ? -3.348 8.692 15.959 1.00 50.88 186 SER A N 1
ATOM 1436 C CA . SER A 1 186 ? -2.720 7.469 15.442 1.00 50.88 186 SER A CA 1
ATOM 1437 C C . SER A 1 186 ? -1.606 7.663 14.393 1.00 50.88 186 SER A C 1
ATOM 1439 O O . SER A 1 186 ? -1.605 6.980 13.370 1.00 50.88 186 SER A O 1
ATOM 1441 N N . LEU A 1 187 ? -0.632 8.545 14.664 1.00 49.75 187 LEU A N 1
ATOM 1442 C CA . LEU A 1 187 ? 0.505 8.822 13.764 1.00 49.75 187 LEU A CA 1
ATOM 1443 C C . LEU A 1 187 ? 1.447 7.620 13.567 1.00 49.75 187 LEU A C 1
ATOM 1445 O O . LEU A 1 187 ? 1.977 7.419 12.484 1.00 49.75 187 LEU A O 1
ATOM 1449 N N . ILE A 1 188 ? 1.729 6.835 14.609 1.00 37.84 188 ILE A N 1
ATOM 1450 C CA . ILE A 1 188 ? 2.595 5.654 14.478 1.00 37.84 188 ILE A CA 1
ATOM 1451 C C . ILE A 1 188 ? 2.184 4.592 15.491 1.00 37.84 188 ILE A C 1
ATOM 1453 O O . ILE A 1 188 ? 1.939 4.909 16.652 1.00 37.84 188 ILE A O 1
ATOM 1457 N N . GLU A 1 189 ? 2.051 3.337 15.051 1.00 42.66 189 GLU A N 1
ATOM 1458 C CA . GLU A 1 189 ? 1.721 2.191 15.919 1.00 42.66 189 GLU A CA 1
ATOM 1459 C C . GLU A 1 189 ? 0.422 2.372 16.739 1.00 42.66 189 GLU A C 1
ATOM 1461 O O . GLU A 1 189 ? 0.263 1.814 17.822 1.00 42.66 189 GLU A O 1
ATOM 1466 N N . GLY A 1 190 ? -0.527 3.169 16.233 1.00 43.34 190 GLY A N 1
ATOM 1467 C CA . GL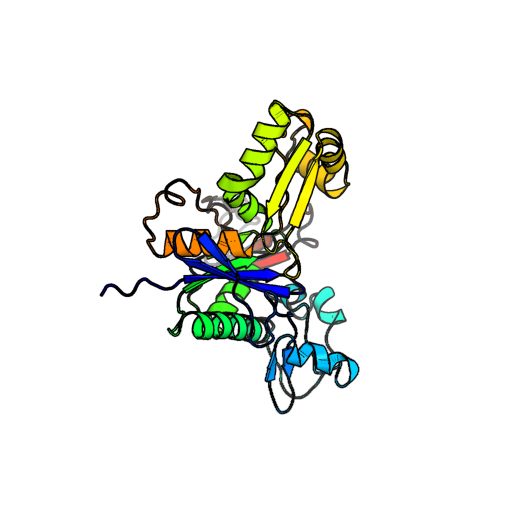Y A 1 190 ? -1.779 3.475 16.936 1.00 43.34 190 GLY A CA 1
ATOM 1468 C C . GLY A 1 190 ? -1.629 4.428 18.128 1.00 43.34 190 GLY A C 1
ATOM 1469 O O . GLY A 1 190 ? -2.574 4.581 18.898 1.00 43.34 190 GLY A O 1
ATOM 1470 N N . ILE A 1 191 ? -0.469 5.072 18.277 1.00 43.16 191 ILE A N 1
ATOM 1471 C CA . ILE A 1 191 ? -0.219 6.104 19.281 1.00 43.16 191 ILE A CA 1
ATOM 1472 C C . ILE A 1 191 ? -0.688 7.447 18.724 1.00 43.16 191 ILE A C 1
ATOM 1474 O O . ILE A 1 191 ? -0.220 7.897 17.674 1.00 43.16 191 ILE A O 1
ATOM 1478 N N . ASP A 1 192 ? -1.597 8.099 19.448 1.00 51.41 192 ASP A N 1
ATOM 1479 C CA . ASP A 1 192 ? -1.969 9.480 19.165 1.00 51.41 192 ASP A CA 1
ATOM 1480 C C . ASP A 1 192 ? -0.757 10.380 19.395 1.00 51.41 192 ASP A C 1
ATOM 1482 O O . ASP A 1 192 ? -0.126 10.387 20.458 1.00 51.41 192 ASP A O 1
ATOM 1486 N N . PHE A 1 193 ? -0.395 11.127 18.364 1.00 49.44 193 PHE A N 1
ATOM 1487 C CA . PHE A 1 193 ? 0.735 12.024 18.406 1.00 49.44 193 PHE A CA 1
ATOM 1488 C C . PHE A 1 193 ? 0.282 13.382 18.896 1.00 49.44 193 PHE A C 1
ATOM 1490 O O . PHE A 1 193 ? -0.271 14.186 18.150 1.00 49.44 193 PHE A O 1
ATOM 1497 N N . TYR A 1 194 ? 0.582 13.632 20.163 1.00 58.94 194 TYR A N 1
ATOM 1498 C CA . TYR A 1 194 ? 0.539 14.955 20.750 1.00 58.94 194 TYR A CA 1
ATOM 1499 C C . TYR A 1 194 ? 1.964 15.430 20.954 1.00 58.94 194 TYR A C 1
ATOM 1501 O O . TYR A 1 194 ? 2.681 14.946 21.833 1.00 58.94 194 TYR A O 1
ATOM 1509 N N . THR A 1 195 ? 2.381 16.405 20.159 1.00 57.06 195 THR A N 1
ATOM 1510 C CA . THR A 1 195 ? 3.643 17.091 20.408 1.00 57.06 195 THR A CA 1
ATOM 1511 C C . THR A 1 195 ? 3.452 18.585 20.356 1.00 57.06 195 THR A C 1
ATOM 1513 O O . THR A 1 195 ? 2.526 19.112 19.741 1.00 57.06 195 THR A O 1
ATOM 1516 N N . SER A 1 196 ? 4.382 19.282 20.987 1.00 62.94 196 SER A N 1
ATOM 1517 C CA . SER A 1 196 ? 4.552 20.695 20.742 1.00 62.94 196 SER A CA 1
ATOM 1518 C C . SER A 1 196 ? 5.813 20.911 19.922 1.00 62.94 196 SER A C 1
ATOM 1520 O O . SER A 1 196 ? 6.914 20.575 20.370 1.00 62.94 196 SER A O 1
ATOM 1522 N N . LEU A 1 197 ? 5.655 21.488 18.741 1.00 61.66 197 LEU A N 1
ATOM 1523 C CA . LEU A 1 197 ? 6.751 21.895 17.884 1.00 61.66 197 LEU A CA 1
ATOM 1524 C C . LEU A 1 197 ? 7.142 23.326 18.256 1.00 61.66 197 LEU A C 1
ATOM 1526 O O . LEU A 1 197 ? 6.300 24.222 18.270 1.00 61.66 197 LEU A O 1
ATOM 1530 N N . THR A 1 198 ? 8.408 23.542 18.597 1.00 64.81 198 THR A N 1
ATOM 1531 C CA . THR A 1 198 ? 8.968 24.886 18.783 1.00 64.81 198 THR A CA 1
ATOM 1532 C C . THR A 1 198 ? 9.704 25.305 17.518 1.00 64.81 198 THR A C 1
ATOM 1534 O O . THR A 1 198 ? 10.220 24.453 16.793 1.00 64.81 198 THR A O 1
ATOM 1537 N N . ARG A 1 199 ? 9.809 26.617 17.275 1.00 56.66 199 ARG A N 1
ATOM 1538 C CA . ARG A 1 199 ? 10.533 27.152 16.107 1.00 56.66 199 ARG A CA 1
ATOM 1539 C C . ARG A 1 199 ? 11.974 26.623 16.016 1.00 56.66 199 ARG A C 1
ATOM 1541 O O . ARG A 1 199 ? 12.405 26.199 14.957 1.00 56.66 199 ARG A O 1
ATOM 1548 N N . THR A 1 200 ? 12.674 26.542 17.148 1.00 61.84 200 THR A N 1
ATOM 1549 C CA . THR A 1 200 ? 14.054 26.033 17.212 1.00 61.84 200 THR A CA 1
ATOM 1550 C C . THR A 1 200 ? 14.167 24.555 16.824 1.00 61.84 200 THR A C 1
ATOM 1552 O O . THR A 1 200 ? 15.056 24.191 16.067 1.00 61.84 200 THR A O 1
ATOM 1555 N N . LYS A 1 201 ? 13.244 23.694 17.280 1.00 58.91 201 LYS A N 1
ATOM 1556 C CA . LYS A 1 201 ? 13.245 22.266 16.902 1.00 58.91 201 LYS A CA 1
ATOM 1557 C C . LYS A 1 201 ? 12.916 22.044 15.429 1.00 58.91 201 LYS A C 1
ATOM 1559 O O . LYS A 1 201 ? 13.397 21.089 14.834 1.00 58.91 201 LYS A O 1
ATOM 1564 N N . PHE A 1 202 ? 12.083 22.907 14.858 1.00 55.47 202 PHE A N 1
ATOM 1565 C CA . PHE A 1 202 ? 11.785 22.886 13.432 1.00 55.47 202 PHE A CA 1
ATOM 1566 C C . PHE A 1 202 ? 13.029 23.215 12.595 1.00 55.47 202 PHE A C 1
ATOM 1568 O O . PHE A 1 202 ? 13.329 22.512 11.637 1.00 55.47 202 PHE A O 1
ATOM 1575 N N . GLU A 1 203 ? 13.806 24.218 13.009 1.00 55.59 203 GLU A N 1
ATOM 1576 C CA . GLU A 1 203 ? 15.065 24.590 12.352 1.00 55.59 203 GLU A CA 1
ATOM 1577 C C . GLU A 1 203 ? 16.130 23.474 12.443 1.00 55.59 203 GLU A C 1
ATOM 1579 O O . GLU A 1 203 ? 16.853 23.238 11.476 1.00 55.59 203 GLU A O 1
ATOM 1584 N N . GLU A 1 204 ? 16.197 22.727 13.553 1.00 56.19 204 GLU A N 1
ATOM 1585 C CA . GLU A 1 204 ? 17.144 21.611 13.749 1.00 56.19 204 GLU A CA 1
ATOM 1586 C C . GLU A 1 204 ? 16.892 20.410 12.813 1.00 56.19 204 GLU A C 1
ATOM 1588 O O . GLU A 1 204 ? 17.843 19.740 12.407 1.00 56.19 204 GLU A O 1
ATOM 1593 N N . LEU A 1 205 ? 15.644 20.155 12.401 1.00 47.88 205 LEU A N 1
ATOM 1594 C CA . LEU A 1 205 ? 15.300 19.053 11.482 1.00 47.88 205 LEU A CA 1
ATOM 1595 C C . LEU A 1 205 ? 15.933 19.204 10.087 1.00 47.88 205 LEU A C 1
ATOM 1597 O O . LEU A 1 205 ? 16.129 18.209 9.394 1.00 47.88 205 LEU A O 1
ATOM 1601 N N . SER A 1 206 ? 16.306 20.425 9.696 1.00 47.50 206 SER A N 1
ATOM 1602 C CA . SER A 1 206 ? 16.960 20.719 8.411 1.00 47.50 206 SER A CA 1
ATOM 1603 C C . SER A 1 206 ? 18.433 20.282 8.327 1.00 47.50 206 SER A C 1
ATOM 1605 O O . SER A 1 206 ? 19.057 20.447 7.284 1.00 47.50 206 SER A O 1
ATOM 1607 N N . THR A 1 207 ? 18.995 19.740 9.416 1.00 49.00 207 THR A N 1
ATOM 1608 C CA . THR A 1 207 ? 20.441 19.470 9.564 1.00 49.00 207 THR A CA 1
ATOM 1609 C C . THR A 1 207 ? 20.822 17.986 9.551 1.00 49.00 207 THR A C 1
ATOM 1611 O O . THR A 1 207 ? 21.967 17.636 9.830 1.00 49.00 207 THR A O 1
ATOM 1614 N N . ILE A 1 208 ? 19.879 17.087 9.246 1.00 55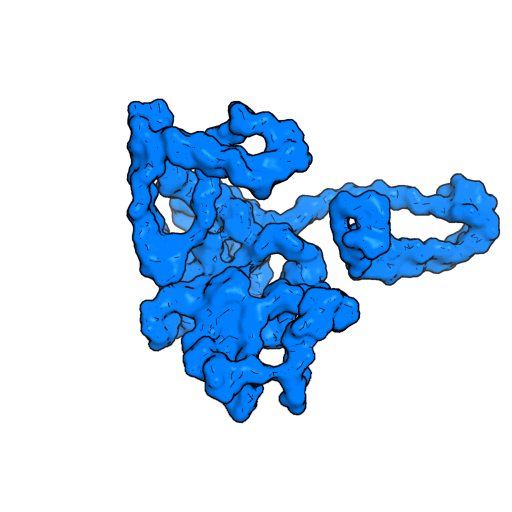.25 208 ILE A N 1
ATOM 1615 C CA . ILE A 1 208 ? 20.178 15.656 9.097 1.00 55.25 208 ILE A CA 1
ATOM 1616 C C . ILE A 1 208 ? 20.718 15.359 7.691 1.00 55.25 208 ILE A C 1
ATOM 1618 O O . ILE A 1 208 ? 20.208 15.876 6.700 1.00 55.25 208 ILE A O 1
ATOM 1622 N N . GLU A 1 209 ? 21.723 14.486 7.601 1.00 62.94 209 GLU A N 1
ATOM 1623 C CA . GLU A 1 209 ? 22.467 14.175 6.366 1.00 62.94 209 GLU A CA 1
ATOM 1624 C C . GLU A 1 209 ? 21.576 13.852 5.139 1.00 62.94 209 GLU A C 1
ATOM 1626 O O . GLU A 1 209 ? 21.843 14.386 4.060 1.00 62.94 209 GLU A O 1
ATOM 1631 N N . PRO A 1 210 ? 20.465 13.088 5.254 1.00 53.81 210 PRO A N 1
ATOM 1632 C CA . PRO A 1 210 ? 19.566 12.860 4.118 1.00 53.81 210 PRO A CA 1
ATOM 1633 C C . PRO A 1 210 ? 18.862 14.127 3.606 1.00 53.81 210 PRO A C 1
ATOM 1635 O O . PRO A 1 210 ? 18.621 14.251 2.407 1.00 53.81 210 PRO A O 1
ATOM 1638 N N . VAL A 1 211 ? 18.537 15.072 4.494 1.00 58.47 211 VAL A N 1
ATOM 1639 C CA . VAL A 1 211 ? 17.897 16.347 4.125 1.00 58.47 211 VAL A CA 1
ATOM 1640 C C . VAL A 1 211 ? 18.903 17.257 3.429 1.00 58.47 211 VAL A C 1
ATOM 1642 O O . VAL A 1 211 ? 18.577 17.866 2.415 1.00 58.47 211 VAL A O 1
ATOM 1645 N N . GLU A 1 212 ? 20.146 17.304 3.909 1.00 64.88 212 GLU A N 1
ATOM 1646 C CA . GLU A 1 212 ? 21.207 18.058 3.234 1.00 64.88 212 GLU A CA 1
ATOM 1647 C C . GLU A 1 212 ? 21.466 17.529 1.821 1.00 64.88 212 GLU A C 1
ATOM 1649 O O . GLU A 1 212 ? 21.601 18.323 0.887 1.00 64.88 212 GLU A O 1
ATOM 1654 N N . LYS A 1 213 ? 21.469 16.201 1.646 1.00 66.38 213 LYS A N 1
ATOM 1655 C CA . LYS A 1 213 ? 21.593 15.574 0.328 1.00 66.38 213 LYS A CA 1
ATOM 1656 C C . LYS A 1 213 ? 20.436 15.969 -0.595 1.00 66.38 213 LYS A C 1
ATOM 1658 O O . LYS A 1 213 ? 20.688 16.440 -1.699 1.00 66.38 213 LYS A O 1
ATOM 1663 N N . VAL A 1 214 ? 19.184 15.880 -0.128 1.00 66.19 214 VAL A N 1
ATOM 1664 C CA . VAL A 1 214 ? 18.016 16.231 -0.958 1.00 66.19 214 VAL A CA 1
ATOM 1665 C C . VAL A 1 214 ? 18.029 17.702 -1.388 1.00 66.19 214 VAL A C 1
ATOM 1667 O O . VAL A 1 214 ? 17.666 18.016 -2.518 1.00 66.19 214 VAL A O 1
ATOM 1670 N N . LEU A 1 215 ? 18.486 18.610 -0.518 1.00 68.69 215 LEU A N 1
ATOM 1671 C CA . LEU A 1 215 ? 18.614 20.034 -0.838 1.00 68.69 215 LEU A CA 1
ATOM 1672 C C . LEU A 1 215 ? 19.716 20.294 -1.873 1.00 68.69 215 LEU A C 1
ATOM 1674 O O . LEU A 1 215 ? 19.530 21.115 -2.775 1.00 68.69 215 LEU A O 1
ATOM 1678 N N . GLN A 1 216 ? 20.840 19.576 -1.786 1.00 76.12 216 GLN A N 1
ATOM 1679 C CA . GLN A 1 216 ? 21.908 19.644 -2.788 1.00 76.12 216 GLN A CA 1
ATOM 1680 C C . GLN A 1 216 ? 21.441 19.120 -4.149 1.00 76.12 216 GLN A C 1
ATOM 1682 O O . GLN A 1 216 ? 21.633 19.808 -5.155 1.00 76.12 216 GLN A O 1
ATOM 1687 N N . ASP A 1 217 ? 20.784 17.959 -4.173 1.00 71.12 217 ASP A N 1
ATOM 1688 C CA . ASP A 1 217 ? 20.277 17.329 -5.397 1.00 71.12 217 ASP A CA 1
ATOM 1689 C C . ASP A 1 217 ? 19.206 18.209 -6.063 1.00 71.12 217 ASP A C 1
ATOM 1691 O O . ASP A 1 217 ? 19.247 18.454 -7.273 1.00 71.12 217 ASP A O 1
ATOM 1695 N N . ALA A 1 218 ? 18.307 18.791 -5.261 1.00 69.88 218 ALA A N 1
ATOM 1696 C CA . ALA A 1 218 ? 17.300 19.747 -5.719 1.00 69.88 218 ALA A CA 1
ATOM 1697 C C . ALA A 1 218 ? 17.884 21.121 -6.102 1.00 69.88 218 ALA A C 1
ATOM 1699 O O . ALA A 1 218 ? 17.197 21.921 -6.740 1.00 69.88 218 ALA A O 1
ATOM 1700 N N . LYS A 1 219 ? 19.141 21.407 -5.734 1.00 82.38 219 LYS A N 1
ATOM 1701 C CA . LYS A 1 219 ? 19.798 22.719 -5.876 1.00 82.38 219 LYS A CA 1
ATOM 1702 C C . LYS A 1 219 ? 19.012 23.848 -5.200 1.00 82.38 219 LYS A C 1
ATOM 1704 O O . LYS A 1 219 ? 18.934 24.959 -5.727 1.00 82.38 219 LYS A O 1
ATOM 1709 N N . VAL A 1 220 ? 18.440 23.553 -4.036 1.00 77.69 220 VAL A N 1
ATOM 1710 C CA . VAL A 1 220 ? 17.645 24.478 -3.223 1.00 77.69 220 VAL A CA 1
ATOM 1711 C C . VAL A 1 220 ? 18.422 24.795 -1.949 1.00 77.69 220 VAL A C 1
ATOM 1713 O O . VAL A 1 220 ? 18.839 23.894 -1.225 1.00 77.69 220 VAL A O 1
ATOM 1716 N N . ASP A 1 221 ? 18.634 26.078 -1.659 1.00 76.00 221 ASP A N 1
ATOM 1717 C CA . ASP A 1 221 ? 19.206 26.490 -0.377 1.00 76.00 221 ASP A CA 1
ATOM 1718 C C . ASP A 1 221 ? 18.177 26.282 0.743 1.00 76.00 221 ASP A C 1
ATOM 1720 O O . ASP A 1 221 ? 16.987 26.526 0.559 1.00 76.00 221 ASP A O 1
ATOM 1724 N N . LYS A 1 222 ? 18.623 25.877 1.935 1.00 70.06 222 LYS A N 1
ATOM 1725 C CA . LYS A 1 222 ? 17.728 25.640 3.082 1.00 70.06 222 LYS A CA 1
ATOM 1726 C C . LYS A 1 222 ? 16.833 26.836 3.433 1.00 70.06 222 LYS A C 1
ATOM 1728 O O . LYS A 1 222 ? 15.735 26.640 3.935 1.00 70.06 222 LYS A O 1
ATOM 1733 N N . ASN A 1 223 ? 17.277 28.067 3.165 1.00 71.50 223 ASN A N 1
ATOM 1734 C CA . ASN A 1 223 ? 16.495 29.280 3.423 1.00 71.50 223 ASN A CA 1
ATOM 1735 C C . ASN A 1 223 ? 15.400 29.518 2.368 1.00 71.50 223 ASN A C 1
ATOM 1737 O O . ASN A 1 223 ? 14.608 30.444 2.513 1.00 71.50 223 ASN A O 1
ATOM 1741 N N . GLN A 1 224 ? 15.391 28.727 1.294 1.00 70.50 224 GLN A N 1
ATOM 1742 C CA . GLN A 1 224 ? 14.366 28.714 0.251 1.00 70.50 224 GLN A CA 1
ATOM 1743 C C . GLN A 1 224 ? 13.326 27.607 0.483 1.00 70.50 224 GLN A C 1
ATOM 1745 O O . GLN A 1 224 ? 12.449 27.417 -0.353 1.00 70.50 224 GLN A O 1
ATOM 1750 N N . VAL A 1 225 ? 13.429 26.860 1.587 1.00 61.09 225 VAL A N 1
ATOM 1751 C CA . VAL A 1 225 ? 12.408 25.899 2.002 1.00 61.09 225 VAL A CA 1
ATOM 1752 C C . VAL A 1 225 ? 11.308 26.662 2.732 1.00 61.09 225 VAL A C 1
ATOM 1754 O O . VAL A 1 225 ? 11.522 27.144 3.843 1.00 61.09 225 VAL A O 1
ATOM 1757 N N . ASP A 1 226 ? 10.136 26.762 2.109 1.00 52.97 226 ASP A N 1
ATOM 1758 C CA . ASP A 1 226 ? 8.995 27.488 2.679 1.00 52.97 226 ASP A CA 1
ATOM 1759 C C . ASP A 1 226 ? 8.384 26.765 3.897 1.00 52.97 226 ASP A C 1
ATOM 1761 O O . ASP A 1 226 ? 7.891 27.416 4.813 1.00 52.97 226 ASP A O 1
ATOM 1765 N N . GLY A 1 227 ? 8.477 25.430 3.958 1.00 47.78 227 GLY A N 1
ATOM 1766 C CA . GLY A 1 227 ? 7.950 24.627 5.064 1.00 47.78 227 GLY A CA 1
ATOM 1767 C C . GLY A 1 227 ? 8.519 23.204 5.117 1.00 47.78 227 GLY A C 1
ATOM 1768 O O . GLY A 1 227 ? 8.999 22.671 4.118 1.00 47.78 227 GLY A O 1
ATOM 1769 N N . ILE A 1 228 ? 8.469 22.577 6.298 1.00 46.91 228 ILE A N 1
ATOM 1770 C CA . ILE A 1 228 ? 8.855 21.175 6.526 1.00 46.91 228 ILE A CA 1
ATOM 1771 C C . ILE A 1 228 ? 7.620 20.428 7.015 1.00 46.91 228 ILE A C 1
ATOM 1773 O O . ILE A 1 228 ? 7.017 20.795 8.025 1.00 46.91 228 ILE A O 1
ATOM 1777 N N . ILE A 1 229 ? 7.270 19.352 6.319 1.00 48.78 229 ILE A N 1
ATOM 1778 C CA . ILE A 1 229 ? 6.104 18.533 6.639 1.00 48.78 229 ILE A CA 1
ATOM 1779 C C . ILE A 1 229 ? 6.575 17.255 7.326 1.00 48.78 229 ILE A C 1
ATOM 1781 O O . ILE A 1 229 ? 7.333 16.473 6.753 1.00 48.78 229 ILE A O 1
ATOM 1785 N N . LEU A 1 230 ? 6.128 17.040 8.564 1.00 39.22 230 LEU A N 1
ATOM 1786 C CA . LEU A 1 230 ? 6.360 15.784 9.274 1.00 39.22 230 LEU A CA 1
ATOM 1787 C C . LEU A 1 230 ? 5.362 14.737 8.782 1.00 39.22 230 LEU A C 1
ATOM 1789 O O . LEU A 1 230 ? 4.152 14.930 8.875 1.00 39.22 230 LEU A O 1
ATOM 1793 N N . VAL A 1 231 ? 5.886 13.629 8.262 1.00 46.47 231 VAL A N 1
ATOM 1794 C CA . VAL A 1 231 ? 5.092 12.571 7.634 1.00 46.47 231 VAL A CA 1
ATOM 1795 C C . VAL A 1 231 ? 4.911 11.405 8.599 1.00 46.47 231 VAL A C 1
ATOM 1797 O O . VAL A 1 231 ? 5.889 10.855 9.097 1.00 46.47 231 VAL A O 1
ATOM 1800 N N . GLY A 1 232 ? 3.662 11.007 8.830 1.00 47.31 232 GLY A N 1
ATOM 1801 C CA . GLY A 1 232 ? 3.313 9.765 9.532 1.00 47.31 232 GLY A CA 1
ATOM 1802 C C . GLY A 1 232 ? 1.864 9.326 9.305 1.00 47.31 232 GLY A C 1
ATOM 1803 O O . GLY A 1 232 ? 1.329 8.546 10.070 1.00 47.31 232 GLY A O 1
ATOM 1804 N N . ALA A 1 233 ? 1.192 9.841 8.273 1.00 59.62 233 ALA A N 1
ATOM 1805 C CA . ALA A 1 233 ? -0.228 9.584 8.036 1.00 59.62 233 ALA A CA 1
ATOM 1806 C C . ALA A 1 233 ? -0.490 9.078 6.608 1.00 59.62 233 ALA A C 1
ATOM 1808 O O . ALA A 1 233 ? -1.515 9.388 6.018 1.00 59.62 233 ALA A O 1
ATOM 1809 N N . ALA A 1 234 ? 0.412 8.275 6.038 1.00 69.88 234 ALA A N 1
ATOM 1810 C CA . ALA A 1 234 ? 0.306 7.818 4.649 1.00 69.88 234 ALA A CA 1
ATOM 1811 C C . ALA A 1 234 ? -1.046 7.127 4.339 1.00 69.88 234 ALA A C 1
ATOM 1813 O O . ALA A 1 234 ? -1.638 7.364 3.284 1.00 69.88 234 ALA A O 1
ATOM 1814 N N . ALA A 1 235 ? -1.615 6.371 5.288 1.00 71.75 235 ALA A N 1
ATOM 1815 C CA . ALA A 1 235 ? -2.959 5.795 5.138 1.00 71.75 235 ALA A CA 1
ATOM 1816 C C . ALA A 1 235 ? -4.085 6.837 5.157 1.00 71.75 235 ALA A C 1
ATOM 1818 O O . ALA A 1 235 ? -5.115 6.636 4.513 1.00 71.75 235 ALA A O 1
ATOM 1819 N N . TYR A 1 236 ? -3.905 7.950 5.872 1.00 76.19 236 TYR A N 1
ATOM 1820 C CA . TYR A 1 236 ? -4.843 9.070 5.857 1.00 76.19 236 TYR A CA 1
ATOM 1821 C C . TYR A 1 236 ? -4.918 9.680 4.463 1.00 76.19 236 TYR A C 1
ATOM 1823 O O . TYR A 1 236 ? -6.001 9.830 3.899 1.00 76.19 236 TYR A O 1
ATOM 1831 N N . ASP A 1 237 ? -3.764 9.968 3.879 1.00 76.00 237 ASP A N 1
ATOM 1832 C CA . ASP A 1 237 ? -3.667 10.584 2.561 1.00 76.00 237 ASP A CA 1
ATOM 1833 C C . ASP A 1 237 ? -4.200 9.662 1.466 1.00 76.00 237 ASP A C 1
ATOM 1835 O O . ASP A 1 237 ? -4.948 10.093 0.585 1.00 76.00 237 ASP A O 1
ATOM 1839 N N . ALA A 1 238 ? -3.881 8.369 1.561 1.00 81.06 238 ALA A N 1
ATOM 1840 C CA . ALA A 1 238 ? -4.446 7.355 0.686 1.00 81.06 238 ALA A CA 1
ATOM 1841 C C . ALA A 1 238 ? -5.974 7.309 0.808 1.00 81.06 238 ALA A C 1
ATOM 1843 O O . ALA A 1 238 ? -6.658 7.229 -0.208 1.00 81.06 238 ALA A O 1
ATOM 1844 N N . ALA A 1 239 ? -6.524 7.422 2.022 1.00 84.56 239 ALA A N 1
ATOM 1845 C CA . ALA A 1 239 ? -7.968 7.399 2.245 1.00 84.56 239 ALA A CA 1
ATOM 1846 C C . ALA A 1 239 ? -8.658 8.646 1.675 1.00 84.56 239 ALA A C 1
ATOM 1848 O O . ALA A 1 239 ? -9.732 8.536 1.083 1.00 84.56 239 ALA A O 1
ATOM 1849 N N . VAL A 1 240 ? -8.031 9.820 1.795 1.00 79.81 240 VAL A N 1
ATOM 1850 C CA . VAL A 1 240 ? -8.515 11.065 1.179 1.00 79.81 240 VAL A CA 1
ATOM 1851 C C . VAL A 1 240 ? -8.495 10.960 -0.346 1.00 79.81 240 VAL A C 1
ATOM 1853 O O . VAL A 1 240 ? -9.508 11.232 -0.989 1.00 79.81 240 VAL A O 1
ATOM 1856 N N . GLN A 1 241 ? -7.385 10.516 -0.944 1.00 82.06 241 GLN A N 1
ATOM 1857 C CA . GLN A 1 241 ? -7.315 10.334 -2.397 1.00 82.06 241 GLN A CA 1
ATOM 1858 C C . GLN A 1 241 ? -8.300 9.271 -2.889 1.00 82.06 241 GLN A C 1
ATOM 1860 O O . GLN A 1 241 ? -8.936 9.462 -3.924 1.00 82.06 241 GLN A O 1
ATOM 1865 N N . ALA A 1 242 ? -8.474 8.182 -2.138 1.00 86.50 242 ALA A N 1
ATOM 1866 C CA . ALA A 1 242 ? -9.458 7.149 -2.432 1.00 86.50 242 ALA A CA 1
ATOM 1867 C C . ALA A 1 242 ? -10.880 7.724 -2.457 1.00 86.50 242 ALA A C 1
ATOM 1869 O O . ALA A 1 242 ? -11.640 7.417 -3.376 1.00 86.50 242 ALA A O 1
ATOM 1870 N N . ALA A 1 243 ? -11.219 8.605 -1.512 1.00 85.19 243 ALA A N 1
ATOM 1871 C CA . ALA A 1 243 ? -12.510 9.286 -1.464 1.00 85.19 243 ALA A CA 1
ATOM 1872 C C . ALA A 1 243 ? -12.742 10.177 -2.690 1.00 85.19 243 ALA A C 1
ATOM 1874 O O . ALA A 1 243 ? -13.764 10.046 -3.366 1.00 85.19 243 ALA A O 1
ATOM 1875 N N . ILE A 1 244 ? -11.764 11.026 -3.023 1.00 81.88 244 ILE A N 1
ATOM 1876 C CA . ILE A 1 244 ? -11.842 11.933 -4.178 1.00 81.88 244 ILE A CA 1
ATOM 1877 C C . ILE A 1 244 ? -11.978 11.129 -5.478 1.00 81.88 244 ILE A C 1
ATOM 1879 O O . ILE A 1 244 ? -12.873 11.392 -6.282 1.00 81.88 244 ILE A O 1
ATOM 1883 N N . LEU A 1 245 ? -11.130 10.114 -5.679 1.00 83.81 245 LEU A N 1
ATOM 1884 C CA . LEU A 1 245 ? -11.150 9.263 -6.876 1.00 83.81 245 LEU A CA 1
ATOM 1885 C C . LEU A 1 245 ? -12.426 8.416 -6.982 1.00 83.81 245 LEU A C 1
ATOM 1887 O O . LEU A 1 245 ? -12.790 7.988 -8.077 1.00 83.81 245 LEU A O 1
ATOM 1891 N N . SER A 1 246 ? -13.124 8.209 -5.866 1.00 86.94 246 SER A N 1
ATOM 1892 C CA . SER A 1 246 ? -14.416 7.515 -5.815 1.00 86.94 246 SER A CA 1
ATOM 1893 C C . SER A 1 246 ? -15.622 8.446 -5.933 1.00 86.94 246 SER A C 1
ATOM 1895 O O . SER A 1 246 ? -16.758 7.968 -5.944 1.00 86.94 246 SER A O 1
ATOM 1897 N N . GLY A 1 247 ? -15.387 9.754 -6.075 1.00 84.56 247 GLY A N 1
ATOM 1898 C CA . GLY A 1 247 ? -16.417 10.757 -6.333 1.00 84.56 247 GLY A CA 1
ATOM 1899 C C . GLY A 1 247 ? -17.063 11.362 -5.087 1.00 84.56 247 GLY A C 1
ATOM 1900 O O . GLY A 1 247 ? -18.182 11.866 -5.191 1.00 84.56 247 GLY A O 1
ATOM 1901 N N . ASP A 1 248 ? -16.407 11.316 -3.924 1.00 85.06 248 ASP A N 1
ATOM 1902 C CA . ASP A 1 248 ? -16.876 12.036 -2.735 1.00 85.06 248 ASP A CA 1
ATOM 1903 C C . ASP A 1 248 ? -16.897 13.556 -2.994 1.00 85.06 248 ASP A C 1
ATOM 1905 O O . ASP A 1 248 ? -15.995 14.122 -3.614 1.00 85.06 248 ASP A O 1
ATOM 1909 N N . THR A 1 249 ? -17.969 14.219 -2.556 1.00 83.81 249 THR A N 1
ATOM 1910 C CA . THR A 1 249 ? -18.238 15.632 -2.856 1.00 83.81 249 THR A CA 1
ATOM 1911 C C . THR A 1 249 ? -18.021 16.558 -1.660 1.00 83.81 249 THR A C 1
ATOM 1913 O O . THR A 1 249 ? -18.467 17.706 -1.708 1.00 83.81 249 THR A O 1
ATOM 1916 N N . SER A 1 250 ? -17.398 16.094 -0.576 1.00 79.88 250 SER A N 1
ATOM 1917 C CA . SER A 1 250 ? -17.172 16.892 0.630 1.00 79.88 250 SER A CA 1
ATOM 1918 C C . SER A 1 250 ? -16.344 18.144 0.340 1.00 79.88 250 SER A C 1
ATOM 1920 O O . SER A 1 250 ? -15.255 18.076 -0.230 1.00 79.88 250 SER A O 1
ATOM 1922 N N . GLU A 1 251 ? -16.817 19.306 0.797 1.00 78.44 251 GLU A N 1
ATOM 1923 C CA . GLU A 1 251 ? -16.095 20.580 0.662 1.00 78.44 251 GLU A CA 1
ATOM 1924 C C . GLU A 1 251 ? -14.696 20.535 1.302 1.00 78.44 251 GLU A C 1
ATOM 1926 O O . GLU A 1 251 ? -13.808 21.282 0.894 1.00 78.44 251 GLU A O 1
ATOM 1931 N N . LYS A 1 252 ? -14.466 19.626 2.264 1.00 70.88 252 LYS A N 1
ATOM 1932 C CA . LYS A 1 252 ? -13.165 19.460 2.930 1.00 70.88 252 LYS A CA 1
ATOM 1933 C C . LYS A 1 252 ? -12.074 18.887 2.027 1.00 70.88 252 LYS A C 1
ATOM 1935 O O . LYS A 1 252 ? -10.902 19.078 2.331 1.00 70.88 252 LYS A O 1
ATOM 1940 N N . ILE A 1 253 ? -12.442 18.175 0.960 1.00 67.75 253 ILE A N 1
ATOM 1941 C CA . ILE A 1 253 ? -11.488 17.486 0.073 1.00 67.75 253 ILE A CA 1
ATOM 1942 C C . ILE A 1 253 ? -11.552 17.973 -1.379 1.00 67.75 253 ILE A C 1
ATOM 1944 O O . ILE A 1 253 ? -10.691 17.614 -2.175 1.00 67.75 253 ILE A O 1
ATOM 1948 N N . GLN A 1 254 ? -12.516 18.836 -1.725 1.00 65.06 254 GLN A N 1
ATOM 1949 C CA . GLN A 1 254 ? -12.695 19.368 -3.086 1.00 65.06 254 GLN A CA 1
ATOM 1950 C C . GLN A 1 254 ? -11.478 20.132 -3.632 1.00 65.06 254 GLN A C 1
ATOM 1952 O O . GLN A 1 254 ? -11.253 20.127 -4.839 1.00 65.06 254 GLN A O 1
ATOM 1957 N N . ASN A 1 255 ? -10.697 20.781 -2.762 1.00 58.47 255 ASN A N 1
ATOM 1958 C CA . ASN A 1 255 ? -9.538 21.593 -3.157 1.00 58.47 255 ASN A CA 1
ATOM 1959 C C . ASN A 1 255 ? -8.193 20.900 -2.892 1.00 58.47 255 ASN A C 1
ATOM 1961 O O . ASN A 1 255 ? -7.149 21.550 -2.921 1.00 58.47 255 ASN A O 1
ATOM 1965 N N . ILE A 1 256 ? -8.206 19.597 -2.609 1.00 64.06 256 ILE A N 1
ATOM 1966 C CA . ILE A 1 256 ? -6.983 18.836 -2.363 1.00 64.06 256 ILE A CA 1
ATOM 1967 C C . ILE A 1 256 ? -6.356 18.435 -3.699 1.00 64.06 256 ILE A C 1
ATOM 1969 O O . ILE A 1 256 ? -7.014 17.874 -4.576 1.00 64.06 256 ILE A O 1
ATOM 1973 N N . LEU A 1 257 ? -5.057 18.704 -3.843 1.00 59.28 257 LEU A N 1
ATOM 1974 C CA . LEU A 1 257 ? -4.291 18.269 -5.002 1.00 59.28 257 LEU A CA 1
ATOM 1975 C C . LEU A 1 257 ? -4.145 16.744 -4.986 1.00 59.28 257 LEU A C 1
ATOM 1977 O O . LEU A 1 257 ? -3.599 16.171 -4.048 1.00 59.28 257 LEU A O 1
ATOM 1981 N N . LEU A 1 258 ? -4.591 16.089 -6.054 1.00 60.78 258 LEU A N 1
ATOM 1982 C CA . LEU A 1 258 ? -4.347 14.666 -6.249 1.00 60.78 258 LEU A CA 1
ATOM 1983 C C . LEU A 1 258 ? -2.909 14.442 -6.703 1.00 60.78 258 LEU A C 1
ATOM 1985 O O . LEU A 1 258 ? -2.524 14.859 -7.795 1.00 60.78 258 LEU A O 1
ATOM 1989 N N . LEU A 1 259 ? -2.140 13.729 -5.891 1.00 60.91 259 LEU A N 1
ATOM 1990 C CA . LEU A 1 259 ? -0.745 13.420 -6.174 1.00 60.91 259 LEU A CA 1
ATOM 1991 C C . LEU A 1 259 ? -0.618 11.977 -6.651 1.00 60.91 259 LEU A C 1
ATOM 1993 O O . LEU A 1 259 ? -1.302 11.101 -6.132 1.00 60.91 259 LEU A O 1
ATOM 1997 N N . ASP A 1 260 ? 0.219 11.739 -7.652 1.00 55.56 260 ASP A N 1
ATOM 1998 C CA . ASP A 1 260 ? 0.477 10.418 -8.233 1.00 55.56 260 ASP A CA 1
ATOM 1999 C C . ASP A 1 260 ? 1.979 10.114 -8.146 1.00 55.56 260 ASP A C 1
ATOM 2001 O O . ASP A 1 260 ? 2.799 11.033 -8.162 1.00 55.56 260 ASP A O 1
ATOM 2005 N N . VAL A 1 261 ? 2.324 8.832 -8.038 1.00 54.91 261 VAL A N 1
ATOM 2006 C CA . VAL A 1 261 ? 3.696 8.315 -8.170 1.00 54.91 261 VAL A CA 1
ATOM 2007 C C . VAL A 1 261 ? 4.177 8.381 -9.608 1.00 54.91 261 VAL A C 1
ATOM 2009 O O . VAL A 1 261 ? 5.386 8.404 -9.822 1.00 54.91 261 VAL A O 1
ATOM 2012 N N . ALA A 1 262 ? 3.266 8.367 -10.589 1.00 44.22 262 ALA A N 1
ATOM 2013 C CA . ALA A 1 262 ? 3.655 8.343 -11.989 1.00 44.22 262 ALA A CA 1
ATOM 2014 C C . ALA A 1 262 ? 4.677 9.454 -12.244 1.00 44.22 262 ALA A C 1
ATOM 2016 O O . ALA A 1 262 ? 4.342 10.638 -12.136 1.00 44.22 262 ALA A O 1
ATOM 2017 N N . ALA A 1 263 ? 5.916 9.059 -12.584 1.00 40.72 263 ALA A N 1
ATOM 2018 C CA . ALA A 1 263 ? 6.849 9.947 -13.251 1.00 40.72 263 ALA A CA 1
ATOM 2019 C C . ALA A 1 263 ? 6.005 10.677 -14.287 1.00 40.72 263 ALA A C 1
ATOM 2021 O O . ALA A 1 263 ? 5.347 9.999 -15.089 1.00 40.72 263 ALA A O 1
ATOM 2022 N N . LEU A 1 264 ? 5.907 12.013 -14.169 1.00 39.53 264 LEU A N 1
ATOM 2023 C CA . LEU A 1 264 ? 5.178 12.838 -15.129 1.00 39.53 264 LEU A CA 1
ATOM 2024 C C . LEU A 1 264 ? 5.468 12.217 -16.482 1.00 39.53 264 LEU A C 1
ATOM 2026 O O . LEU A 1 264 ? 6.645 12.095 -16.820 1.00 39.53 264 LEU A O 1
ATOM 2030 N N . SER A 1 265 ? 4.437 11.701 -17.159 1.00 38.94 265 SER A N 1
ATOM 2031 C CA . SER A 1 265 ? 4.609 11.041 -18.448 1.00 38.94 265 SER A CA 1
ATOM 2032 C C . SER A 1 265 ? 5.063 12.117 -19.424 1.00 38.94 265 SER A C 1
ATOM 2034 O O . SER A 1 265 ? 4.272 12.760 -20.105 1.00 38.94 265 SER A O 1
ATOM 2036 N N . LEU A 1 266 ? 6.356 12.399 -19.374 1.00 42.56 266 LEU A N 1
ATOM 2037 C CA . LEU A 1 266 ? 7.065 13.318 -20.218 1.00 42.56 266 LEU A CA 1
ATOM 2038 C C . LEU A 1 266 ? 7.337 12.496 -21.458 1.00 42.56 266 LEU A C 1
ATOM 2040 O O . LEU A 1 266 ? 8.181 11.601 -21.452 1.00 42.56 266 LEU A O 1
ATOM 2044 N N . GLU A 1 267 ? 6.577 12.769 -22.511 1.00 46.44 267 GLU A N 1
ATOM 2045 C CA . GLU A 1 267 ? 6.921 12.269 -23.831 1.00 46.44 267 GLU A CA 1
ATOM 2046 C C . GLU A 1 267 ? 8.279 12.861 -24.213 1.00 46.44 267 GLU A C 1
ATOM 2048 O O . GLU A 1 267 ? 8.392 14.010 -24.645 1.00 46.44 267 GLU A O 1
ATOM 2053 N N . LYS A 1 268 ? 9.336 12.076 -24.006 1.00 53.41 268 LYS A N 1
ATOM 2054 C CA . LYS A 1 268 ? 10.683 12.394 -24.458 1.00 53.41 268 LYS A CA 1
ATOM 2055 C C . LYS A 1 268 ? 10.981 11.516 -25.662 1.00 53.41 268 LYS A C 1
ATOM 2057 O O . LYS A 1 268 ? 10.971 10.294 -25.572 1.00 53.41 268 LYS A O 1
ATOM 2062 N N . SER A 1 269 ? 11.214 12.157 -26.800 1.00 69.31 269 SER A N 1
ATOM 2063 C CA . SER A 1 269 ? 11.665 11.488 -28.018 1.00 69.31 269 SER A CA 1
ATOM 2064 C C . SER A 1 269 ? 13.157 11.737 -28.185 1.00 69.31 269 SER A C 1
ATOM 2066 O O . SER A 1 269 ? 13.592 12.887 -28.136 1.00 69.31 269 SER A O 1
ATOM 2068 N N . GLU A 1 270 ? 13.930 10.678 -28.403 1.00 75.88 270 GLU A N 1
ATOM 2069 C CA . GLU A 1 270 ? 15.333 10.777 -28.801 1.00 75.88 270 GLU A CA 1
ATOM 2070 C C . GLU A 1 270 ? 15.550 10.062 -30.133 1.00 75.88 270 GLU A C 1
ATOM 2072 O O . GLU A 1 270 ? 14.927 9.039 -30.421 1.00 75.88 270 GLU A O 1
ATOM 2077 N N . ILE A 1 271 ? 16.408 10.647 -30.968 1.00 74.44 271 ILE A N 1
ATOM 2078 C CA . ILE A 1 271 ? 16.778 10.094 -32.270 1.00 74.44 271 ILE A CA 1
ATOM 2079 C C . ILE A 1 271 ? 17.958 9.155 -32.048 1.00 74.44 271 ILE A C 1
ATOM 2081 O O . ILE A 1 271 ? 18.985 9.570 -31.513 1.00 74.44 271 ILE A O 1
ATOM 2085 N N . VAL A 1 272 ? 17.817 7.908 -32.489 1.00 71.75 272 VAL A N 1
ATOM 2086 C CA . VAL A 1 272 ? 18.896 6.918 -32.480 1.00 71.75 272 VAL A CA 1
ATOM 2087 C C . VAL A 1 272 ? 19.452 6.795 -33.893 1.00 71.75 272 VAL A C 1
ATOM 2089 O O . VAL A 1 272 ? 18.685 6.660 -34.843 1.00 71.75 272 VAL A O 1
ATOM 2092 N N . VAL A 1 273 ? 20.776 6.861 -34.027 1.00 76.38 273 VAL A N 1
ATOM 2093 C CA . VAL A 1 273 ? 21.490 6.819 -35.312 1.00 76.38 273 VAL A CA 1
ATOM 2094 C C . VAL A 1 273 ? 22.305 5.530 -35.387 1.00 76.38 273 VAL A C 1
ATOM 2096 O O . VAL A 1 273 ? 22.743 5.015 -34.359 1.00 76.38 273 VAL A O 1
ATOM 2099 N N . ILE A 1 274 ? 22.490 4.992 -36.593 1.00 77.94 274 ILE A N 1
ATOM 2100 C CA . ILE A 1 274 ? 23.362 3.834 -36.814 1.00 77.94 274 ILE A CA 1
ATOM 2101 C C . ILE A 1 274 ? 24.834 4.176 -36.542 1.00 77.94 274 ILE A C 1
ATOM 2103 O O . ILE A 1 274 ? 25.320 5.243 -36.921 1.00 77.94 274 ILE A O 1
ATOM 2107 N N . ASP A 1 275 ? 25.524 3.237 -35.903 1.00 76.12 275 ASP A N 1
ATOM 2108 C CA . ASP A 1 275 ? 26.893 3.351 -35.381 1.00 76.12 275 ASP A CA 1
ATOM 2109 C C . ASP A 1 275 ? 27.933 2.724 -36.328 1.00 76.12 275 ASP A C 1
ATOM 2111 O O . ASP A 1 275 ? 29.135 2.865 -36.136 1.00 76.12 275 ASP A O 1
ATOM 2115 N N . PHE A 1 276 ? 27.488 2.013 -37.371 1.00 78.88 276 PHE A N 1
ATOM 2116 C CA . PHE A 1 276 ? 28.366 1.499 -38.423 1.00 78.88 276 PHE A CA 1
ATOM 2117 C C . PHE A 1 276 ? 27.623 1.217 -39.737 1.00 78.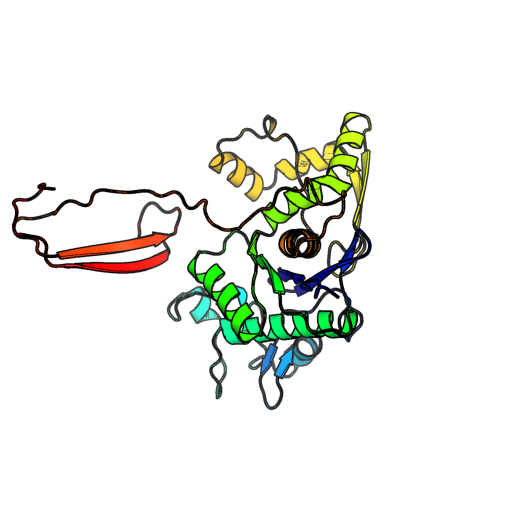88 276 PHE A C 1
ATOM 2119 O O . PHE A 1 276 ? 26.407 0.998 -39.771 1.00 78.88 276 PHE A O 1
ATOM 2126 N N . ASP A 1 277 ? 28.386 1.173 -40.831 1.00 79.75 277 ASP A N 1
ATOM 2127 C CA . ASP A 1 277 ? 27.886 0.905 -42.181 1.00 79.75 277 ASP A CA 1
ATOM 2128 C C . ASP A 1 277 ? 27.125 -0.425 -42.275 1.00 79.75 277 ASP A C 1
ATOM 2130 O O . ASP A 1 277 ? 27.639 -1.499 -41.948 1.00 79.75 277 ASP A O 1
ATOM 2134 N N . GLY A 1 278 ? 25.903 -0.362 -42.805 1.00 76.75 278 GLY A N 1
ATOM 2135 C CA . GLY A 1 278 ? 25.091 -1.555 -43.053 1.00 76.75 278 GLY A CA 1
ATOM 2136 C C . GLY A 1 278 ? 24.466 -2.176 -41.802 1.00 76.75 278 GLY A C 1
ATOM 2137 O O . GLY A 1 278 ? 23.977 -3.306 -41.871 1.00 76.75 278 GLY A O 1
ATOM 2138 N N . GLN A 1 279 ? 24.446 -1.456 -40.678 1.00 81.25 279 GLN A N 1
ATOM 2139 C CA . GLN A 1 279 ? 23.727 -1.864 -39.475 1.00 81.25 279 GLN A CA 1
ATOM 2140 C C . GLN A 1 279 ? 22.233 -2.094 -39.774 1.00 81.25 279 GLN A C 1
ATOM 2142 O O . GLN A 1 279 ? 21.508 -1.181 -40.163 1.00 81.25 279 GLN A O 1
ATOM 2147 N N . SER A 1 280 ? 21.767 -3.333 -39.584 1.00 84.94 280 SER A N 1
ATOM 2148 C CA . SER A 1 280 ? 20.383 -3.753 -39.866 1.00 84.94 280 SER A CA 1
ATOM 2149 C C . SER A 1 280 ? 19.484 -3.806 -38.630 1.00 84.94 280 SER A C 1
ATOM 2151 O O . SER A 1 280 ? 18.266 -3.977 -38.757 1.00 84.94 280 SER A O 1
ATOM 2153 N N . SER A 1 281 ? 20.079 -3.713 -37.440 1.00 85.56 281 SER A N 1
ATOM 2154 C CA . SER A 1 281 ? 19.352 -3.641 -36.181 1.00 85.56 281 SER A CA 1
ATOM 2155 C C . SER A 1 281 ? 20.059 -2.795 -35.126 1.00 85.56 281 SER A C 1
ATOM 2157 O O . SER A 1 281 ? 21.278 -2.624 -35.146 1.00 85.56 281 SER A O 1
ATOM 2159 N N . VAL A 1 282 ? 19.277 -2.247 -34.201 1.00 83.75 282 VAL A N 1
ATOM 2160 C CA . VAL A 1 282 ? 19.748 -1.502 -33.030 1.00 83.75 282 VAL A CA 1
ATOM 2161 C C . VAL A 1 282 ? 19.156 -2.157 -31.789 1.00 83.75 282 VAL A C 1
ATOM 2163 O O . VAL A 1 282 ? 17.937 -2.266 -31.664 1.00 83.75 282 VAL A O 1
ATOM 2166 N N . LEU A 1 283 ? 20.016 -2.573 -30.859 1.00 84.06 283 LEU A N 1
ATOM 2167 C CA . LEU A 1 283 ? 19.593 -3.031 -29.541 1.00 84.06 283 LEU A CA 1
ATOM 2168 C C . LEU A 1 283 ? 19.487 -1.828 -28.605 1.00 84.06 283 LEU A C 1
ATOM 2170 O O . LEU A 1 283 ? 20.492 -1.211 -28.260 1.00 84.06 283 LEU A O 1
ATOM 2174 N N . ILE A 1 284 ? 18.276 -1.534 -28.157 1.00 86.12 284 ILE A N 1
ATOM 2175 C CA . ILE A 1 284 ? 18.005 -0.483 -27.186 1.00 86.12 284 ILE A CA 1
ATOM 2176 C C . ILE A 1 284 ? 17.852 -1.144 -25.820 1.00 86.12 284 ILE A C 1
ATOM 2178 O O . ILE A 1 284 ? 17.079 -2.087 -25.649 1.00 86.12 284 ILE A O 1
ATOM 2182 N N . GLN A 1 285 ? 18.628 -0.665 -24.854 1.00 86.00 285 GLN A N 1
ATOM 2183 C CA . GLN A 1 285 ? 18.607 -1.125 -23.470 1.00 86.00 285 GLN A CA 1
ATOM 2184 C C . GLN A 1 285 ? 18.187 0.057 -22.601 1.00 86.00 285 GLN A C 1
ATOM 2186 O O . GLN A 1 285 ? 18.837 1.099 -22.631 1.00 86.00 285 GLN A O 1
ATOM 2191 N N . VAL A 1 286 ? 17.086 -0.089 -21.871 1.00 81.69 286 VAL A N 1
ATOM 2192 C CA . VAL A 1 286 ? 16.539 0.972 -21.020 1.00 81.69 286 VAL A CA 1
ATOM 2193 C C . VAL A 1 286 ? 16.966 0.710 -19.589 1.00 81.69 286 VAL A C 1
ATOM 2195 O O . VAL A 1 286 ? 16.760 -0.394 -19.088 1.00 81.69 286 VAL A O 1
ATOM 2198 N N . TYR A 1 287 ? 17.544 1.722 -18.951 1.00 79.00 287 TYR A N 1
ATOM 2199 C CA . TYR A 1 287 ? 18.013 1.675 -17.571 1.00 79.00 287 TYR A CA 1
ATOM 2200 C C . TYR A 1 287 ? 17.314 2.749 -16.730 1.00 79.00 287 TYR A C 1
ATOM 2202 O O . TYR A 1 287 ? 16.905 3.784 -17.257 1.00 79.00 287 TYR A O 1
ATOM 2210 N N . GLU A 1 288 ? 17.198 2.499 -15.431 1.00 72.31 288 GLU A N 1
ATOM 2211 C CA . GLU A 1 288 ? 16.714 3.427 -14.411 1.00 72.31 288 GLU A CA 1
ATOM 2212 C C . GLU A 1 288 ? 17.738 3.513 -13.278 1.00 72.31 288 GLU A C 1
ATOM 2214 O O . GLU A 1 288 ? 18.068 2.511 -12.641 1.00 72.31 288 GLU A O 1
ATOM 2219 N N . GLY A 1 289 ? 18.240 4.718 -13.031 1.00 64.25 289 GLY A N 1
ATOM 2220 C CA . GLY A 1 289 ? 19.205 4.993 -11.977 1.00 64.25 289 GLY A CA 1
ATOM 2221 C C . GLY A 1 289 ? 19.837 6.374 -12.126 1.00 64.25 289 GLY A C 1
ATOM 2222 O O . GLY A 1 289 ? 19.573 7.095 -13.089 1.00 64.25 289 GLY A O 1
ATOM 2223 N N . GLU A 1 290 ? 20.619 6.762 -11.123 1.00 65.88 290 GLU A N 1
ATOM 2224 C CA . GLU A 1 290 ? 21.262 8.081 -11.033 1.00 65.88 290 GLU A CA 1
ATOM 2225 C C . GLU A 1 290 ? 22.775 8.012 -11.301 1.00 65.88 290 GLU A C 1
ATOM 2227 O O . GLU A 1 290 ? 23.476 9.021 -11.174 1.00 65.88 290 GLU A O 1
ATOM 2232 N N . ASN A 1 291 ? 23.310 6.833 -11.639 1.00 71.19 291 ASN A N 1
ATOM 2233 C CA . ASN A 1 291 ? 24.746 6.640 -11.780 1.00 71.19 291 ASN A CA 1
ATOM 2234 C C . ASN A 1 291 ? 25.245 7.045 -13.172 1.00 71.19 291 ASN A C 1
ATOM 2236 O O . ASN A 1 291 ? 24.519 7.130 -14.158 1.00 71.19 291 ASN A O 1
ATOM 2240 N N . THR A 1 292 ? 26.551 7.294 -13.266 1.00 76.00 292 THR A N 1
ATOM 2241 C CA . THR A 1 292 ? 27.196 7.667 -14.535 1.00 76.00 292 THR A CA 1
ATOM 2242 C C . THR A 1 292 ? 27.378 6.469 -15.475 1.00 76.00 292 THR A C 1
ATOM 2244 O O . THR A 1 292 ? 27.554 6.653 -16.679 1.00 76.00 292 THR A O 1
ATOM 2247 N N . GLN A 1 293 ? 27.405 5.245 -14.939 1.00 70.25 293 GLN A N 1
ATOM 2248 C CA . GLN A 1 293 ? 27.627 4.016 -15.699 1.00 70.25 293 GLN A CA 1
ATOM 2249 C C . GLN A 1 293 ? 26.408 3.103 -15.602 1.00 70.25 293 GLN A C 1
ATOM 2251 O O . GLN A 1 293 ? 25.955 2.778 -14.510 1.00 70.25 293 GLN A O 1
ATOM 2256 N N . THR A 1 294 ? 25.956 2.591 -16.748 1.00 74.00 294 THR A N 1
ATOM 2257 C CA . THR A 1 294 ? 24.794 1.692 -16.832 1.00 74.00 294 THR A CA 1
ATOM 2258 C C . THR A 1 294 ? 25.004 0.340 -16.148 1.00 74.00 294 THR A C 1
ATOM 2260 O O . THR A 1 294 ? 24.041 -0.391 -15.941 1.00 74.00 294 THR A O 1
ATOM 2263 N N . SER A 1 295 ? 26.245 -0.022 -15.803 1.00 79.69 295 SER A N 1
ATOM 2264 C CA . SER A 1 295 ? 26.541 -1.209 -14.990 1.00 79.69 295 SER A CA 1
ATOM 2265 C C . SER A 1 295 ? 26.020 -1.098 -13.562 1.00 79.69 295 SER A C 1
ATOM 2267 O O . SER A 1 295 ? 25.800 -2.127 -12.927 1.00 79.69 295 SER A O 1
ATOM 2269 N N . ASP A 1 296 ? 25.851 0.133 -13.083 1.00 73.94 296 ASP A N 1
ATOM 2270 C CA . ASP A 1 296 ? 25.495 0.449 -11.703 1.00 73.94 296 ASP A CA 1
ATOM 2271 C C . ASP A 1 296 ? 24.009 0.846 -11.586 1.00 73.94 296 ASP A C 1
ATOM 2273 O O . ASP A 1 296 ? 23.507 1.060 -10.485 1.00 73.94 296 ASP A O 1
ATOM 2277 N N . ASP A 1 297 ? 23.299 0.917 -12.720 1.00 74.19 297 ASP A N 1
ATOM 2278 C CA . ASP A 1 297 ? 21.878 1.252 -12.820 1.00 74.19 297 ASP A CA 1
ATOM 2279 C C . ASP A 1 297 ? 21.007 0.014 -13.087 1.00 74.19 297 ASP A C 1
ATOM 2281 O O . ASP A 1 297 ? 21.461 -1.024 -13.582 1.00 74.19 297 ASP A O 1
ATOM 2285 N N . ASN A 1 298 ? 19.708 0.129 -12.811 1.00 70.12 298 ASN A N 1
ATOM 2286 C CA . ASN A 1 298 ? 18.766 -0.970 -12.986 1.00 70.12 298 ASN A CA 1
ATOM 2287 C C . ASN A 1 298 ? 18.343 -1.103 -14.449 1.00 70.12 298 ASN A C 1
ATOM 2289 O O . ASN A 1 298 ? 17.694 -0.218 -15.001 1.00 70.12 298 ASN A O 1
ATOM 2293 N N . LEU A 1 299 ? 18.645 -2.237 -15.081 1.00 77.38 299 LEU A N 1
ATOM 2294 C CA . LEU A 1 299 ? 18.135 -2.548 -16.416 1.00 77.38 299 LEU A CA 1
ATOM 2295 C C . LEU A 1 299 ? 16.622 -2.820 -16.359 1.00 77.38 299 LEU A C 1
ATOM 2297 O O . LEU A 1 299 ? 16.189 -3.816 -15.784 1.00 77.38 299 LEU A O 1
ATOM 2301 N N . LEU A 1 300 ? 15.835 -1.988 -17.035 1.00 72.94 300 LEU A N 1
ATOM 2302 C CA . LEU A 1 300 ? 14.381 -2.125 -17.148 1.00 72.94 300 LEU A CA 1
ATOM 2303 C C . LEU A 1 300 ? 13.957 -3.047 -18.291 1.00 72.94 300 LEU A C 1
ATOM 2305 O O . LEU A 1 300 ? 12.930 -3.717 -18.212 1.00 72.94 300 LEU A O 1
ATOM 2309 N N . GLY A 1 301 ? 14.731 -3.090 -19.375 1.00 74.62 301 GLY A N 1
ATOM 2310 C CA . GLY A 1 301 ? 14.387 -3.931 -20.512 1.00 74.62 301 GLY A CA 1
ATOM 2311 C C . GLY A 1 301 ? 15.292 -3.746 -21.716 1.00 74.62 301 GLY A C 1
ATOM 2312 O O . GLY A 1 301 ? 16.106 -2.824 -21.784 1.00 74.62 301 GLY A O 1
ATOM 2313 N N . LYS A 1 302 ? 15.133 -4.653 -22.681 1.00 86.69 302 LYS A N 1
ATOM 2314 C CA . LYS A 1 302 ? 15.838 -4.619 -23.962 1.00 86.69 302 LYS A CA 1
ATOM 2315 C C . LYS A 1 302 ? 14.844 -4.802 -25.096 1.00 86.69 302 LYS A C 1
ATOM 2317 O O . LYS A 1 302 ? 14.018 -5.711 -25.040 1.00 86.69 302 LYS A O 1
ATOM 2322 N N . PHE A 1 303 ? 14.950 -3.983 -26.130 1.00 88.56 303 PHE A N 1
ATOM 2323 C CA . PHE A 1 303 ? 14.204 -4.159 -27.370 1.00 88.56 303 PHE A CA 1
ATOM 2324 C C . PHE A 1 303 ? 15.131 -3.974 -28.558 1.00 88.56 303 PHE A C 1
ATOM 2326 O O . PHE A 1 303 ? 16.006 -3.115 -28.561 1.00 88.56 303 PHE A O 1
ATOM 2333 N N . GLU A 1 304 ? 14.946 -4.814 -29.568 1.00 86.88 304 GLU A N 1
ATOM 2334 C CA . GLU A 1 304 ? 15.730 -4.759 -30.791 1.00 86.88 304 GLU A CA 1
ATOM 2335 C C . GLU A 1 304 ? 14.876 -4.167 -31.909 1.00 86.88 304 GLU A C 1
ATOM 2337 O O . GLU A 1 304 ? 13.845 -4.724 -32.293 1.00 86.88 304 GLU A O 1
ATOM 2342 N N . LEU A 1 305 ? 15.309 -3.026 -32.437 1.00 83.94 305 LEU A N 1
ATOM 2343 C CA . LEU A 1 305 ? 14.748 -2.461 -33.652 1.00 83.94 305 LEU A CA 1
ATOM 2344 C C . LEU A 1 305 ? 15.439 -3.132 -34.836 1.00 83.94 305 LEU A C 1
ATOM 2346 O O . LEU A 1 305 ? 16.627 -2.921 -35.045 1.00 83.94 305 LEU A O 1
ATOM 2350 N N . THR A 1 306 ? 14.713 -3.945 -35.597 1.00 86.31 306 THR A N 1
ATOM 2351 C CA . THR A 1 306 ? 15.243 -4.680 -36.756 1.00 86.31 306 THR A CA 1
ATOM 2352 C C . THR A 1 306 ? 14.681 -4.129 -38.067 1.00 86.31 306 THR A C 1
ATOM 2354 O O . THR A 1 306 ? 13.684 -3.408 -38.076 1.00 86.31 306 THR A O 1
ATOM 2357 N N . GLY A 1 307 ? 15.313 -4.470 -39.194 1.00 81.69 307 GLY A N 1
ATOM 2358 C CA . GLY A 1 307 ? 14.849 -4.054 -40.523 1.00 81.69 307 GLY A CA 1
ATOM 2359 C C . GLY A 1 307 ? 15.312 -2.655 -40.936 1.00 81.69 307 GLY A C 1
ATOM 2360 O O . GLY A 1 307 ? 14.702 -2.043 -41.812 1.00 81.69 307 GLY A O 1
ATOM 2361 N N . ILE A 1 308 ? 16.388 -2.154 -40.325 1.00 82.56 308 ILE A N 1
ATOM 2362 C CA . ILE A 1 308 ? 17.009 -0.883 -40.701 1.00 82.56 308 ILE A CA 1
ATOM 2363 C C . ILE A 1 308 ? 17.632 -1.045 -42.091 1.00 82.56 308 ILE A C 1
ATOM 2365 O O . ILE A 1 308 ? 18.339 -2.017 -42.369 1.00 82.56 308 ILE A O 1
ATOM 2369 N N . SER A 1 309 ? 17.317 -0.115 -42.993 1.00 80.06 309 SER A N 1
ATOM 2370 C CA . SER A 1 309 ? 17.870 -0.129 -44.347 1.00 80.06 309 SER A CA 1
ATOM 2371 C C . SER A 1 309 ? 19.361 0.182 -44.297 1.00 80.06 309 SER A C 1
ATOM 2373 O O . SER A 1 309 ? 19.769 1.115 -43.616 1.00 80.06 309 SER A O 1
ATOM 2375 N N . SER A 1 310 ? 20.166 -0.580 -45.043 1.00 78.81 310 SER A N 1
ATOM 2376 C CA . SER A 1 310 ? 21.615 -0.375 -45.106 1.00 78.81 310 SER A CA 1
ATOM 2377 C C . SER A 1 310 ? 21.936 1.064 -45.506 1.00 78.81 310 SER A C 1
ATOM 2379 O O . SER A 1 310 ? 21.663 1.471 -46.637 1.00 78.81 310 SER A O 1
ATOM 2381 N N . ALA A 1 311 ? 22.562 1.801 -44.597 1.00 72.88 311 ALA A N 1
ATOM 2382 C CA . ALA A 1 311 ? 23.026 3.161 -44.809 1.00 72.88 311 ALA A CA 1
ATOM 2383 C C . ALA A 1 311 ? 24.454 3.325 -44.248 1.00 72.88 311 ALA A C 1
ATOM 2385 O O . ALA A 1 311 ? 24.892 2.480 -43.459 1.00 72.88 311 ALA A O 1
ATOM 2386 N N . PRO A 1 312 ? 25.201 4.349 -44.698 1.00 72.75 312 PRO A N 1
ATOM 2387 C CA . PRO A 1 312 ? 26.475 4.722 -44.091 1.00 72.75 312 PRO A CA 1
ATOM 2388 C C . PRO A 1 312 ? 26.302 5.166 -42.632 1.00 72.75 312 PRO A C 1
ATOM 2390 O O . PRO A 1 312 ? 25.265 5.735 -42.292 1.00 72.75 312 PRO A O 1
ATOM 2393 N N . GLU A 1 313 ? 27.319 4.962 -41.799 1.00 76.50 313 GLU A N 1
ATOM 2394 C CA . GLU A 1 313 ? 27.387 5.449 -40.414 1.00 76.50 313 GLU A CA 1
ATOM 2395 C C . GLU A 1 313 ? 26.941 6.923 -40.300 1.00 76.50 313 GLU A C 1
ATOM 2397 O O . GLU A 1 313 ? 27.298 7.770 -41.128 1.00 76.50 313 GLU A O 1
ATOM 2402 N N . GLY A 1 314 ? 26.141 7.242 -39.277 1.00 62.19 314 GLY A N 1
ATOM 2403 C CA . GLY A 1 314 ? 25.688 8.614 -39.019 1.00 62.19 314 GLY A CA 1
ATOM 2404 C C . GLY A 1 314 ? 24.456 9.079 -39.812 1.00 62.19 314 GLY A C 1
ATOM 2405 O O . GLY A 1 314 ? 24.061 10.241 -39.687 1.00 62.19 314 GLY A O 1
ATOM 2406 N N . VAL A 1 315 ? 23.836 8.214 -40.624 1.00 62.06 315 VAL A N 1
ATOM 2407 C CA . VAL A 1 315 ? 22.614 8.540 -41.382 1.00 62.06 315 VAL A CA 1
ATOM 2408 C C . VAL A 1 315 ? 21.355 8.242 -40.555 1.00 62.06 315 VAL A C 1
ATOM 2410 O O . VAL A 1 315 ? 21.238 7.172 -39.963 1.00 62.06 315 VAL A O 1
ATOM 2413 N N . MET A 1 316 ? 20.440 9.222 -40.514 1.00 54.75 316 MET A N 1
ATOM 2414 C CA . MET A 1 316 ? 19.119 9.144 -39.862 1.00 54.75 316 MET A CA 1
ATOM 2415 C C . MET A 1 316 ? 18.136 8.248 -40.616 1.00 54.75 316 MET A C 1
ATOM 2417 O O . MET A 1 316 ? 18.135 8.302 -41.868 1.00 54.75 316 MET A O 1
#

Secondary structure (DSSP, 8-state):
------EEEEEE-SSEEEEEEEETTEEEEPP-TTS-S-EESEEEESSSEEETHHHHTTTTT-GGGEEE-GGGTTT--TT-HHHHTT----S----HHHHHHHHHHHHHHHHHHHHTS---EEEEEE-TT--HHHHHHHHHHHHHTT-EEEEEEEHHHHHHHHTTTTHHHHHHHHHHSSEEEEEEEEEETTEEEEEEEEHHHHHHGGGSHHHHHHHHHHT--GGG----PPP--HHHHHHHHHHHHTT---TTTTTPPPP--S------------SSTT--EEEEEEEE-SSSSTTSSEEEEEEEEE------TT--

Foldseek 3Di:
DPPLQFEWEWEPDQFWIWIWADDPNAIDTFAAPVRWRIFTLKWFDDPDTDGGPRRVVCCVVCVQRIDGSLLQQALDDCPDPSNVVDDDDDDDDDHSLCSLLVHVLRNQVRVCVVVVHHHAEFAYEDALPDDPSRVVSPCSSCVSSNHRHPAYFYQVNLLVLVCLPFVVQQVVCQVPHQKGWGWAQQLDRRDTDTDIDGPVNQVVVCPDPVNVVVCVVVVHDPVNPPHDGDTRPSSRSRNLLRCVSSPPDDPSNPPGDDGHSPPPPPPDDDDDWDAAFQDFKDKDWDWDDDDPDRVVTHTPDIDMDGGDGGDGGPDD